Protein AF-A0AAD9IVZ4-F1 (afdb_monomer_lite)

pLDDT: mean 82.65, std 11.67, range [45.31, 98.44]

Radius of gyration: 91.83 Å; chains: 1; bounding box: 157×86×249 Å

InterPro domains:
  IPR002181 Fibrinogen, alpha/beta/gamma chain, C-terminal globular domain [PF00147] (1-120)
  IPR002181 Fibrinogen, alpha/beta/gamma chain, C-terminal globular domain [PS51406] (1-122)
  IPR002181 Fibrinogen, alpha/beta/gamma chain, C-terminal globular domain [SM00186] (1-121)
  IPR014716 Fibrinogen, alpha/beta/gamma chain, C-terminal globular, subdomain 1 [G3DSA:3.90.215.10] (1-123)
  IPR020837 Fibrinogen, conserved site [PS00514] (72-84)
  IPR036056 Fibrinogen-like, C-terminal [SSF56496] (1-123)
  IPR037579 Fibrinogen/angiopoietin-like [PTHR47221] (1-123)

Structure (mmCIF, N/CA/C/O backbone):
data_AF-A0AAD9IVZ4-F1
#
_entry.id   AF-A0AAD9IVZ4-F1
#
loop_
_atom_site.group_PDB
_atom_site.id
_atom_site.type_symbol
_atom_site.label_atom_id
_atom_site.label_alt_id
_atom_site.label_comp_id
_atom_site.label_asym_id
_atom_site.label_entity_id
_atom_site.label_seq_id
_atom_site.pdbx_PDB_ins_code
_atom_site.Cartn_x
_atom_site.Cartn_y
_atom_site.Cartn_z
_atom_site.occupancy
_atom_site.B_iso_or_equiv
_atom_site.auth_seq_id
_atom_site.auth_comp_id
_atom_site.auth_asym_id
_atom_site.auth_atom_id
_atom_site.pdbx_PDB_model_num
ATOM 1 N N . MET A 1 1 ? -17.981 -5.813 48.113 1.00 97.94 1 MET A N 1
ATOM 2 C CA . MET A 1 1 ? -17.822 -4.362 47.894 1.00 97.94 1 MET A CA 1
ATOM 3 C C . MET A 1 1 ? -16.476 -3.943 48.466 1.00 97.94 1 MET A C 1
ATOM 5 O O . MET A 1 1 ? -16.020 -4.591 49.400 1.00 97.94 1 MET A O 1
ATOM 9 N N . GLU A 1 2 ? -15.831 -2.932 47.889 1.00 98.06 2 GLU A N 1
ATOM 10 C CA . GLU A 1 2 ? -14.516 -2.411 48.304 1.00 98.06 2 GLU A CA 1
ATOM 11 C C . GLU A 1 2 ? -14.590 -0.884 48.423 1.00 98.06 2 GLU A C 1
ATOM 13 O O . GLU A 1 2 ? -15.075 -0.224 47.495 1.00 98.06 2 GLU A O 1
ATOM 18 N N . ALA A 1 3 ? -14.116 -0.341 49.543 1.00 97.00 3 ALA A N 1
ATOM 19 C CA . ALA A 1 3 ? -13.972 1.091 49.777 1.00 97.00 3 ALA A CA 1
ATOM 20 C C . ALA A 1 3 ? -12.604 1.599 49.280 1.00 97.00 3 ALA A C 1
ATOM 22 O O . ALA A 1 3 ? -11.723 0.828 48.895 1.00 97.00 3 ALA A O 1
ATOM 23 N N . HIS A 1 4 ? -12.419 2.920 49.229 1.00 95.88 4 HIS A N 1
ATOM 24 C CA . HIS A 1 4 ? -11.188 3.520 48.693 1.00 95.88 4 HIS A CA 1
ATOM 25 C C . HIS A 1 4 ? -9.960 3.359 49.604 1.00 95.88 4 HIS A C 1
ATOM 27 O O . HIS A 1 4 ? -8.837 3.473 49.116 1.00 95.88 4 HIS A O 1
ATOM 33 N N . ASP A 1 5 ? -10.161 3.034 50.880 1.00 95.00 5 ASP A N 1
ATOM 34 C CA . ASP A 1 5 ? -9.114 2.647 51.836 1.00 95.00 5 ASP A CA 1
ATOM 35 C C . ASP A 1 5 ? -8.694 1.166 51.715 1.00 95.00 5 ASP A C 1
ATOM 37 O O . ASP A 1 5 ? -7.744 0.735 52.366 1.00 95.00 5 ASP A O 1
ATOM 41 N N . GLY A 1 6 ? -9.362 0.396 50.847 1.00 95.62 6 GLY A N 1
ATOM 42 C CA . GLY A 1 6 ? -9.097 -1.022 50.611 1.00 95.62 6 GLY A CA 1
ATOM 43 C C . GLY A 1 6 ? -9.882 -1.977 51.512 1.00 95.62 6 GLY A C 1
ATOM 44 O O . GLY A 1 6 ? -9.770 -3.190 51.323 1.00 95.62 6 GLY A O 1
ATOM 45 N N . GLU A 1 7 ? -10.699 -1.482 52.449 1.00 97.88 7 GLU A N 1
ATOM 46 C CA . GLU A 1 7 ? -11.590 -2.340 53.231 1.00 97.88 7 GLU A CA 1
ATOM 47 C C . GLU A 1 7 ? -12.607 -3.017 52.297 1.00 97.88 7 GLU A C 1
ATOM 49 O O . GLU A 1 7 ? -13.155 -2.400 51.376 1.00 97.88 7 GLU A O 1
ATOM 54 N N . THR A 1 8 ? -12.871 -4.307 52.528 1.00 98.12 8 THR A N 1
ATOM 55 C CA . THR A 1 8 ? -13.884 -5.053 51.777 1.00 98.12 8 THR A CA 1
ATOM 56 C C . THR A 1 8 ? -14.972 -5.567 52.699 1.00 98.12 8 THR A C 1
ATOM 58 O O . THR A 1 8 ? -14.702 -6.135 53.754 1.00 98.12 8 THR A O 1
ATOM 61 N N . ARG A 1 9 ? -16.222 -5.391 52.271 1.00 98.25 9 ARG A N 1
ATOM 62 C CA . ARG A 1 9 ? -17.408 -5.885 52.972 1.00 98.25 9 ARG A CA 1
ATOM 63 C C . ARG A 1 9 ? -18.390 -6.517 52.003 1.00 98.25 9 ARG A C 1
ATOM 65 O O . ARG A 1 9 ? -18.352 -6.253 50.795 1.00 98.25 9 ARG A O 1
ATOM 72 N N . PHE A 1 10 ? -19.269 -7.369 52.509 1.00 98.12 10 PHE A N 1
ATOM 73 C CA . PHE A 1 10 ? -20.289 -8.030 51.701 1.00 98.12 10 PHE A CA 1
ATOM 74 C C . PHE A 1 10 ? -21.664 -7.953 52.360 1.00 98.12 10 PHE A C 1
ATOM 76 O O . PHE A 1 10 ? -21.772 -7.816 53.575 1.00 98.12 10 PHE A O 1
ATOM 83 N N . ALA A 1 11 ? -22.690 -8.033 51.519 1.00 98.00 11 ALA A N 1
ATOM 84 C CA . ALA A 1 11 ? -24.081 -8.195 51.897 1.00 98.00 11 ALA A CA 1
ATOM 85 C C . ALA A 1 11 ? -24.618 -9.409 51.140 1.00 98.00 11 ALA A C 1
ATOM 87 O O . ALA A 1 11 ? -24.420 -9.514 49.925 1.00 98.00 11 ALA A O 1
ATOM 88 N N . GLU A 1 12 ? -25.225 -10.337 51.863 1.00 96.75 12 GLU A N 1
ATOM 89 C CA . GLU A 1 12 ? -25.810 -11.559 51.332 1.00 96.75 12 GLU A CA 1
ATOM 90 C C . GLU A 1 12 ? -27.299 -11.602 51.676 1.00 96.75 12 GLU A C 1
ATOM 92 O O . GLU A 1 12 ? -27.717 -11.192 52.759 1.00 96.75 12 GLU A O 1
ATOM 97 N N . TYR A 1 13 ? -28.088 -12.083 50.719 1.00 96.56 13 TYR A N 1
ATOM 98 C CA . TYR A 1 13 ? -29.538 -12.159 50.808 1.00 96.56 13 TYR A CA 1
ATOM 99 C C . TYR A 1 13 ? -30.008 -13.539 50.352 1.00 96.56 13 TYR A C 1
ATOM 101 O O . TYR A 1 13 ? -29.465 -14.103 49.397 1.00 96.56 13 TYR A O 1
ATOM 109 N N . VAL A 1 14 ? -31.033 -14.059 51.017 1.00 94.50 14 VAL A N 1
ATOM 110 C CA . VAL A 1 14 ? -31.726 -15.302 50.649 1.00 94.50 14 VAL A CA 1
ATOM 111 C C . VAL A 1 14 ? -32.975 -14.953 49.844 1.00 94.50 14 VAL A C 1
ATOM 113 O O . VAL A 1 14 ? -33.534 -13.863 49.992 1.00 94.50 14 VAL A O 1
ATOM 116 N N . GLY A 1 15 ? -33.395 -15.867 48.966 1.00 93.81 15 GLY A N 1
ATOM 117 C CA . GLY A 1 15 ? -34.626 -15.709 48.191 1.00 93.81 15 GLY A CA 1
ATOM 118 C C . GLY A 1 15 ? -34.573 -14.561 47.186 1.00 93.81 15 GLY A C 1
ATOM 119 O O . GLY A 1 15 ? -35.576 -13.898 46.952 1.00 93.81 15 GLY A O 1
ATOM 120 N N . PHE A 1 16 ? -33.391 -14.289 46.624 1.00 96.50 16 PHE A N 1
ATOM 121 C CA . PHE A 1 16 ? -33.247 -13.302 45.559 1.00 96.50 16 PHE A CA 1
ATOM 122 C C . PHE A 1 16 ? -33.917 -13.802 44.277 1.00 96.50 16 PHE A C 1
ATOM 124 O O . PHE A 1 16 ? -33.493 -14.811 43.703 1.00 96.50 16 PHE A O 1
ATOM 131 N N . SER A 1 17 ? -34.892 -13.050 43.780 1.00 96.81 17 SER A N 1
ATOM 132 C CA . SER A 1 17 ? -35.386 -13.187 42.413 1.00 96.81 17 SER A CA 1
ATOM 133 C C . SER A 1 17 ? -35.721 -11.826 41.815 1.00 96.81 17 SER A C 1
ATOM 135 O O . SER A 1 17 ? -35.878 -10.829 42.515 1.00 96.81 17 SER A O 1
ATOM 137 N N . ILE A 1 18 ? -35.780 -11.790 40.489 1.00 97.62 18 ILE A N 1
ATOM 138 C CA . ILE A 1 18 ? -36.261 -10.644 39.725 1.00 97.62 18 ILE A CA 1
ATOM 139 C C . ILE A 1 18 ? -37.463 -11.160 38.952 1.00 97.62 18 ILE A C 1
ATOM 141 O O . ILE A 1 18 ? -37.346 -12.173 38.255 1.00 97.62 18 ILE A O 1
ATOM 145 N N . ASP A 1 19 ? -38.595 -10.493 39.112 1.00 97.06 19 ASP A N 1
ATOM 146 C CA . ASP A 1 19 ? -39.804 -10.853 38.384 1.00 97.06 19 ASP A CA 1
ATOM 147 C C . ASP A 1 19 ? -39.683 -10.487 36.892 1.00 97.06 19 ASP A C 1
ATOM 149 O O . ASP A 1 19 ? -38.693 -9.911 36.434 1.00 97.06 19 ASP A O 1
ATOM 153 N N . ASP A 1 20 ? -40.683 -10.856 36.097 1.00 94.62 20 ASP A N 1
ATOM 154 C CA . ASP A 1 20 ? -40.696 -10.536 34.674 1.00 94.62 20 ASP A CA 1
ATOM 155 C C . ASP A 1 20 ? -41.091 -9.072 34.387 1.00 94.62 20 ASP A C 1
ATOM 157 O O . ASP A 1 20 ? -41.403 -8.268 35.273 1.00 94.62 20 ASP A O 1
ATOM 161 N N . GLU A 1 21 ? -41.082 -8.728 33.101 1.00 96.12 21 GLU A N 1
ATOM 162 C CA . GLU A 1 21 ? -41.405 -7.393 32.603 1.00 96.12 21 GLU A CA 1
ATOM 163 C C . GLU A 1 21 ? -42.823 -6.927 32.968 1.00 96.12 21 GLU A C 1
ATOM 165 O O . GLU A 1 21 ? -43.042 -5.728 33.099 1.00 96.12 21 GLU A O 1
ATOM 170 N N . SER A 1 22 ? -43.781 -7.835 33.202 1.00 96.56 22 SER A N 1
ATOM 171 C CA . SER A 1 22 ? -45.163 -7.456 33.549 1.00 96.56 22 SER A CA 1
ATOM 172 C C . SER A 1 22 ? -45.270 -6.765 34.911 1.00 96.56 22 SER A C 1
ATOM 174 O O . SER A 1 22 ? -46.205 -6.006 35.158 1.00 96.56 22 SER A O 1
ATOM 176 N N . THR A 1 23 ? -44.280 -6.996 35.773 1.00 96.38 23 THR A N 1
ATOM 177 C CA . THR A 1 23 ? -44.116 -6.333 37.075 1.00 96.38 23 THR A CA 1
ATOM 178 C C . THR A 1 23 ? -42.965 -5.325 37.068 1.00 96.38 23 THR A C 1
ATOM 180 O O . THR A 1 23 ? -42.509 -4.891 38.125 1.00 96.38 23 THR A O 1
ATOM 183 N N . ASN A 1 24 ? -42.473 -4.962 35.879 1.00 97.44 24 ASN A N 1
ATOM 184 C CA . ASN A 1 24 ? -41.333 -4.073 35.687 1.00 97.44 24 ASN A CA 1
ATOM 185 C C . ASN A 1 24 ? -40.059 -4.566 36.393 1.00 97.44 24 ASN A C 1
ATOM 187 O O . ASN A 1 24 ? -39.322 -3.773 36.982 1.00 97.44 24 ASN A O 1
ATOM 191 N N . TYR A 1 25 ? -39.795 -5.876 36.334 1.00 97.94 25 TYR A N 1
ATOM 192 C CA . TYR A 1 25 ? -38.600 -6.493 36.917 1.00 97.94 25 TYR A CA 1
ATOM 193 C C . TYR A 1 25 ? -38.456 -6.233 38.423 1.00 97.94 25 TYR A C 1
ATOM 195 O O . TYR A 1 25 ? -37.367 -5.903 38.905 1.00 97.94 25 TYR A O 1
ATOM 203 N N . ALA A 1 26 ? -39.561 -6.348 39.164 1.00 97.88 26 ALA A N 1
ATOM 204 C CA . ALA A 1 26 ? -39.578 -6.096 40.598 1.00 97.88 26 ALA A CA 1
ATOM 205 C C . ALA A 1 26 ? -38.559 -6.968 41.350 1.00 97.88 26 ALA A C 1
ATOM 207 O O . ALA A 1 26 ? -38.403 -8.161 41.069 1.00 97.88 26 ALA A O 1
ATOM 208 N N . LEU A 1 27 ? -37.858 -6.365 42.313 1.00 98.12 27 LEU A N 1
ATOM 209 C CA . LEU A 1 27 ? -36.885 -7.066 43.149 1.00 98.12 27 LEU A CA 1
ATOM 210 C C . LEU A 1 27 ? -37.595 -7.874 44.228 1.00 98.12 27 LEU A C 1
ATOM 212 O O . LEU A 1 27 ? -38.292 -7.308 45.064 1.00 98.12 27 LEU A O 1
ATOM 216 N N . ARG A 1 28 ? -37.339 -9.176 44.300 1.00 97.44 28 ARG A N 1
ATOM 217 C CA . ARG A 1 28 ? -37.783 -10.020 45.411 1.00 97.44 28 ARG A CA 1
ATOM 218 C C . ARG A 1 28 ? -36.594 -10.419 46.270 1.00 97.44 28 ARG A C 1
ATOM 220 O O . ARG A 1 28 ? -35.540 -10.805 45.764 1.00 97.44 28 ARG A O 1
ATOM 227 N N . LEU A 1 29 ? -36.783 -10.300 47.579 1.00 96.38 29 LEU A N 1
ATOM 228 C CA . LEU A 1 29 ? -35.826 -10.679 48.615 1.00 96.38 29 LEU A CA 1
ATOM 229 C C . LEU A 1 29 ? -36.590 -11.328 49.769 1.00 96.38 29 LEU A C 1
ATOM 231 O O . LEU A 1 29 ? -37.633 -10.816 50.184 1.00 96.38 29 LEU A O 1
ATOM 235 N N . GLU A 1 30 ? -36.072 -12.414 50.331 1.00 94.69 30 GLU A N 1
ATOM 236 C CA . GLU A 1 30 ? -36.653 -13.013 51.536 1.00 94.69 30 GLU A CA 1
ATOM 237 C C . GLU A 1 30 ? -36.049 -12.398 52.795 1.00 94.69 30 GLU A C 1
ATOM 239 O O . GLU A 1 30 ? -36.769 -11.764 53.566 1.00 94.69 30 GLU A O 1
ATOM 244 N N . ALA A 1 31 ? -34.735 -12.546 52.982 1.00 94.88 31 ALA A N 1
ATOM 245 C CA . ALA A 1 31 ? -34.045 -12.111 54.192 1.00 94.88 31 ALA A CA 1
ATOM 246 C C . ALA A 1 31 ? -32.600 -11.677 53.918 1.00 94.88 31 ALA A C 1
ATOM 248 O O . ALA A 1 31 ? -31.925 -12.234 53.048 1.00 94.88 31 ALA A O 1
ATOM 249 N N . TYR A 1 32 ? -32.123 -10.710 54.701 1.00 96.81 32 TYR A N 1
ATOM 250 C CA . TYR A 1 32 ? -30.704 -10.379 54.827 1.00 96.81 32 TYR A CA 1
ATOM 251 C C . TYR A 1 32 ? -30.008 -11.398 55.740 1.00 96.81 32 TYR A C 1
ATOM 253 O O . TYR A 1 32 ? -30.573 -11.821 56.745 1.00 96.81 32 TYR A O 1
ATOM 261 N N . ILE A 1 33 ? -28.792 -11.808 55.382 1.00 95.12 33 ILE A N 1
ATOM 262 C CA . ILE A 1 33 ? -28.013 -12.795 56.138 1.00 95.12 33 ILE A CA 1
ATOM 263 C C . ILE A 1 33 ? -27.164 -12.117 57.215 1.00 95.12 33 ILE A C 1
ATOM 265 O O . ILE A 1 33 ? -26.322 -11.277 56.896 1.00 95.12 33 ILE A O 1
ATOM 269 N N . ASP A 1 34 ? -27.287 -12.572 58.463 1.00 92.00 34 ASP A N 1
ATOM 270 C CA . ASP A 1 34 ? -26.610 -11.990 59.634 1.00 92.00 34 ASP A CA 1
ATOM 271 C C . ASP A 1 34 ? -25.074 -12.049 59.591 1.00 92.00 34 ASP A C 1
ATOM 273 O O . ASP A 1 34 ? -24.403 -11.235 60.220 1.00 92.00 34 ASP A O 1
ATOM 277 N N . THR A 1 35 ? -24.477 -12.974 58.828 1.00 94.06 35 THR A N 1
ATOM 278 C CA . THR A 1 35 ? -23.010 -13.036 58.662 1.00 94.06 35 THR A CA 1
ATOM 279 C C . THR A 1 35 ? -22.459 -11.954 57.730 1.00 94.06 35 THR A C 1
ATOM 281 O O . THR A 1 35 ? -21.246 -11.848 57.552 1.00 94.06 35 THR A O 1
ATOM 284 N N . SER A 1 36 ? -23.333 -11.173 57.098 1.00 96.31 36 SER A N 1
ATOM 285 C CA . SER A 1 36 ? -22.970 -10.070 56.213 1.00 96.31 36 SER A CA 1
ATOM 286 C C . SER A 1 36 ? -22.345 -8.902 56.976 1.00 96.31 36 SER A C 1
ATOM 288 O O . SER A 1 36 ? -22.796 -8.519 58.052 1.00 96.31 36 SER A O 1
ATOM 290 N N . THR A 1 37 ? -21.331 -8.269 56.389 1.00 97.62 37 THR A N 1
ATOM 291 C CA . THR A 1 37 ? -20.525 -7.236 57.062 1.00 97.62 37 THR A CA 1
ATOM 292 C C . THR A 1 37 ? -20.837 -5.804 56.626 1.00 97.62 37 THR A C 1
ATOM 294 O O . THR A 1 37 ? -20.492 -4.860 57.334 1.00 97.62 37 THR A O 1
ATOM 297 N N . ALA A 1 38 ? -21.489 -5.600 55.478 1.00 97.38 38 ALA A N 1
ATOM 298 C CA . ALA A 1 38 ? -21.739 -4.267 54.916 1.00 97.38 38 ALA A CA 1
ATOM 299 C C . ALA A 1 38 ? -22.980 -3.552 55.493 1.00 97.38 38 ALA A C 1
ATOM 301 O O . ALA A 1 38 ? -23.256 -2.406 55.133 1.00 97.38 38 ALA A O 1
ATOM 302 N N . GLY A 1 39 ? -23.741 -4.219 56.362 1.00 97.56 39 GLY A N 1
ATOM 303 C CA . GLY A 1 39 ? -25.073 -3.773 56.766 1.00 97.56 39 GLY A CA 1
ATOM 304 C C . GLY A 1 39 ? -26.089 -3.886 55.625 1.00 97.56 39 GLY A C 1
ATOM 305 O O . GLY A 1 39 ? -25.728 -4.080 54.460 1.00 97.56 39 GLY A O 1
ATOM 306 N N . ASP A 1 40 ? -27.366 -3.758 55.966 1.00 97.94 40 ASP A N 1
ATOM 307 C CA . ASP A 1 40 ? -28.454 -3.920 55.010 1.00 97.94 40 ASP A CA 1
ATOM 308 C C . ASP A 1 40 ? -28.874 -2.581 54.390 1.00 97.94 40 ASP A C 1
ATOM 310 O O . ASP A 1 40 ? -29.455 -1.724 55.053 1.00 97.94 40 ASP A O 1
ATOM 314 N N . SER A 1 41 ? -28.582 -2.410 53.100 1.00 98.00 41 SER A N 1
ATOM 315 C CA . SER A 1 41 ? -29.034 -1.260 52.305 1.00 98.00 41 SER A CA 1
ATOM 316 C C . SER A 1 41 ? -29.903 -1.661 51.109 1.00 98.00 41 SER A C 1
ATOM 318 O O . SER A 1 41 ? -30.214 -0.810 50.282 1.00 98.00 41 SER A O 1
ATOM 320 N N . LEU A 1 42 ? -30.286 -2.937 50.975 1.00 98.19 42 LEU A N 1
ATOM 321 C CA . LEU A 1 42 ? -31.073 -3.416 49.831 1.00 98.19 42 LEU A CA 1
ATOM 322 C C . LEU A 1 42 ? -32.461 -3.915 50.228 1.00 98.19 42 LEU A C 1
ATOM 324 O O . LEU A 1 42 ? -33.367 -3.805 49.412 1.00 98.19 42 LEU A O 1
ATOM 328 N N . SER A 1 43 ? -32.691 -4.386 51.459 1.00 97.44 43 SER A N 1
ATOM 329 C CA . SER A 1 43 ? -34.034 -4.859 51.841 1.00 97.44 43 SER A CA 1
ATOM 330 C C . SER A 1 43 ? -35.104 -3.773 51.737 1.00 97.44 43 SER A C 1
ATOM 332 O O . SER A 1 43 ? -36.245 -4.080 51.420 1.00 97.44 43 SER A O 1
ATOM 334 N N . GLY A 1 44 ? -34.746 -2.497 51.923 1.00 96.50 44 GLY A N 1
ATOM 335 C CA . GLY A 1 44 ? -35.669 -1.374 51.707 1.00 96.50 44 GLY A CA 1
ATOM 336 C C . GLY A 1 44 ? -36.122 -1.206 50.250 1.00 96.50 44 GLY A C 1
ATOM 337 O O . GLY A 1 44 ? -37.120 -0.548 49.999 1.00 96.50 44 GLY A O 1
ATOM 338 N N . HIS A 1 45 ? -35.414 -1.819 49.301 1.00 98.00 45 HIS A N 1
ATOM 339 C CA . HIS A 1 45 ? -35.740 -1.828 47.876 1.00 98.00 45 HIS A CA 1
ATOM 340 C C . HIS A 1 45 ? -36.593 -3.036 47.467 1.00 98.00 45 HIS A C 1
ATOM 342 O O . HIS A 1 45 ? -36.992 -3.153 46.309 1.00 98.00 45 HIS A O 1
ATOM 348 N N . LYS A 1 46 ? -36.860 -3.955 48.402 1.00 97.69 46 LYS A N 1
ATOM 349 C CA . LYS A 1 46 ? -37.690 -5.137 48.172 1.00 97.69 46 LYS A CA 1
ATOM 350 C C . LYS A 1 46 ? -39.062 -4.732 47.626 1.00 97.69 46 LYS A C 1
ATOM 352 O O . LYS A 1 46 ? -39.626 -3.721 48.029 1.00 97.69 46 LYS A O 1
ATOM 357 N N . ASP A 1 47 ? -39.572 -5.541 46.708 1.00 97.25 47 ASP A N 1
ATOM 358 C CA . ASP A 1 47 ? -40.863 -5.432 46.028 1.00 97.25 47 ASP A CA 1
ATOM 359 C C . ASP A 1 47 ? -41.038 -4.201 45.125 1.00 97.25 47 ASP A C 1
ATOM 361 O O . ASP A 1 47 ? -42.092 -4.048 44.508 1.00 97.25 47 ASP A O 1
ATOM 365 N N . ASN A 1 48 ? -40.006 -3.366 44.979 1.00 97.69 48 ASN A N 1
ATOM 366 C CA . ASN A 1 48 ? -40.046 -2.211 44.090 1.00 97.69 48 ASN A CA 1
ATOM 367 C C . ASN A 1 48 ? -39.665 -2.595 42.664 1.00 97.69 48 ASN A C 1
ATOM 369 O O . ASN A 1 48 ? -38.827 -3.473 42.433 1.00 97.69 48 ASN A O 1
ATOM 373 N N . ALA A 1 49 ? -40.294 -1.912 41.713 1.00 98.00 49 ALA A N 1
ATOM 374 C CA . ALA A 1 49 ? -40.023 -2.034 40.292 1.00 98.00 49 ALA A CA 1
ATOM 375 C C . ALA A 1 49 ? -38.656 -1.439 39.930 1.00 98.00 49 ALA A C 1
ATOM 377 O O . ALA A 1 49 ? -38.107 -0.588 40.630 1.00 98.00 49 ALA A O 1
ATOM 378 N N . PHE A 1 50 ? -38.090 -1.902 38.820 1.00 98.31 50 PHE A N 1
ATOM 379 C CA . PHE A 1 50 ? -36.843 -1.362 38.303 1.00 98.31 50 PHE A CA 1
ATOM 380 C C . PHE A 1 50 ? -37.121 -0.076 37.518 1.00 98.31 50 PHE A C 1
ATOM 382 O O . PHE A 1 50 ? -37.892 -0.090 36.555 1.00 98.31 50 PHE A O 1
ATOM 389 N N . SER A 1 51 ? -36.466 1.023 37.895 1.00 98.06 51 SER A N 1
ATOM 390 C CA . SER A 1 51 ? -36.570 2.305 37.188 1.00 98.06 51 SER A CA 1
ATOM 391 C C . SER A 1 51 ? -35.286 2.597 36.421 1.00 98.06 51 SER A C 1
ATOM 393 O O . SER A 1 51 ? -34.170 2.415 36.918 1.00 98.06 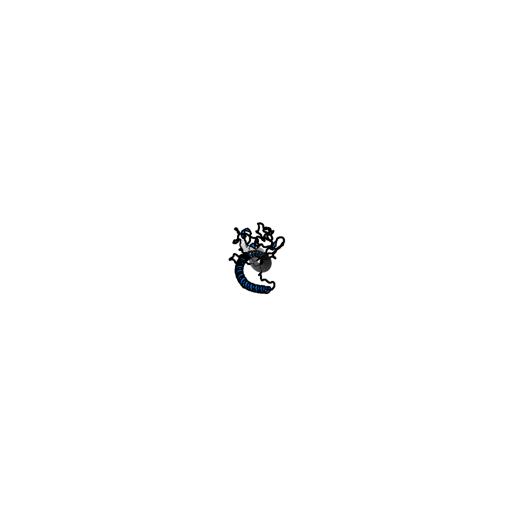51 SER A O 1
ATOM 395 N N . THR A 1 52 ? -35.439 3.092 35.198 1.00 97.50 52 THR A N 1
ATOM 396 C CA . THR A 1 52 ? -34.353 3.514 34.311 1.00 97.50 52 THR A CA 1
ATOM 397 C C . THR A 1 52 ? -34.476 5.006 34.031 1.00 97.50 52 THR A C 1
ATOM 399 O O . THR A 1 52 ? -35.386 5.679 34.505 1.00 97.50 52 THR A O 1
ATOM 402 N N . LYS A 1 53 ? -33.533 5.569 33.271 1.00 95.88 53 LYS A N 1
ATOM 403 C CA . LYS A 1 53 ? -33.543 6.997 32.920 1.00 95.88 53 LYS A CA 1
ATOM 404 C C . LYS A 1 53 ? -34.802 7.416 32.141 1.00 95.88 53 LYS A C 1
ATOM 406 O O . LYS A 1 53 ? -35.227 8.566 32.216 1.00 95.88 53 LYS A O 1
ATOM 411 N N . ASP A 1 54 ? -35.314 6.499 31.333 1.00 96.56 54 ASP A N 1
ATOM 412 C CA . ASP A 1 54 ? -36.386 6.680 30.359 1.00 96.56 54 ASP A CA 1
ATOM 413 C C . ASP A 1 54 ? -37.744 6.152 30.830 1.00 96.56 54 ASP A C 1
ATOM 415 O O . ASP A 1 54 ? -38.761 6.550 30.265 1.00 96.56 54 ASP A O 1
ATOM 419 N N . VAL A 1 55 ? -37.774 5.308 31.864 1.00 96.19 55 VAL A N 1
ATOM 420 C CA . VAL A 1 55 ? -39.009 4.763 32.430 1.00 96.19 55 VAL A CA 1
ATOM 421 C C . VAL A 1 55 ? -38.956 4.847 33.952 1.00 96.19 55 VAL A C 1
ATOM 423 O O . VAL A 1 55 ? -38.062 4.285 34.589 1.00 96.19 55 VAL A O 1
ATOM 426 N N . ASP A 1 56 ? -39.913 5.580 34.515 1.00 97.00 56 ASP A N 1
ATOM 427 C CA . ASP A 1 56 ? -40.008 5.868 35.942 1.00 97.00 56 ASP A CA 1
ATOM 428 C C . ASP A 1 56 ? -41.056 4.970 36.612 1.00 97.00 56 ASP A C 1
ATOM 430 O O . ASP A 1 56 ? -42.244 5.044 36.294 1.00 97.00 56 ASP A O 1
ATOM 434 N N . HIS A 1 57 ? -40.597 4.106 37.515 1.00 96.94 57 HIS A N 1
ATOM 435 C CA . HIS A 1 57 ? -41.425 3.218 38.329 1.00 96.94 57 HIS A CA 1
ATOM 436 C C . HIS A 1 57 ? -41.161 3.389 39.831 1.00 96.94 57 HIS A C 1
ATOM 438 O O . HIS A 1 57 ? -41.529 2.514 40.617 1.00 96.94 57 HIS A O 1
ATOM 444 N N . ASP A 1 58 ? -40.470 4.463 40.223 1.00 96.19 58 ASP A N 1
ATOM 445 C CA . ASP A 1 58 ? -40.164 4.722 41.625 1.00 96.19 58 ASP A CA 1
ATOM 446 C C . ASP A 1 58 ? -41.331 5.422 42.339 1.00 96.19 58 ASP A C 1
ATOM 448 O O . ASP A 1 58 ? -42.365 5.725 41.739 1.00 96.19 58 ASP A O 1
ATOM 452 N N . THR A 1 59 ? -41.224 5.593 43.659 1.00 94.50 59 THR A N 1
ATOM 453 C CA . THR A 1 59 ? -42.302 6.184 44.469 1.00 94.50 59 THR A CA 1
ATOM 454 C C . THR A 1 59 ? -42.101 7.678 44.725 1.00 94.50 59 THR A C 1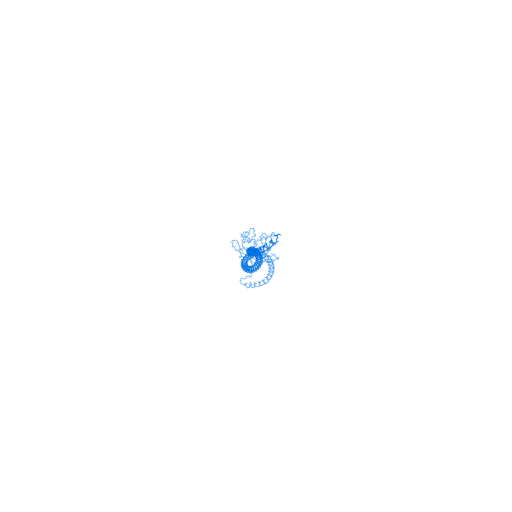
ATOM 456 O O . THR A 1 59 ? -42.914 8.289 45.423 1.00 94.50 59 THR A O 1
ATOM 459 N N . TYR A 1 60 ? -41.030 8.281 44.200 1.00 96.19 60 TYR A N 1
ATOM 460 C CA . TYR A 1 60 ? -40.718 9.690 44.412 1.00 96.19 60 TYR A CA 1
ATOM 461 C C . TYR A 1 60 ? -41.411 10.568 43.351 1.00 96.19 60 TYR A C 1
ATOM 463 O O . TYR A 1 60 ? -41.537 10.173 42.196 1.00 96.19 60 TYR A O 1
ATOM 471 N N . PRO A 1 61 ? -41.841 11.811 43.660 1.00 94.25 61 PRO A N 1
ATOM 472 C CA . PRO A 1 61 ? -42.488 12.677 42.665 1.00 94.25 61 PRO A CA 1
ATOM 473 C C . PRO A 1 61 ? -41.603 13.094 41.478 1.00 94.25 61 PRO A C 1
ATOM 475 O O . PRO A 1 61 ? -42.083 13.737 40.543 1.00 94.25 61 PRO A O 1
ATOM 478 N N . ARG A 1 62 ? -40.297 12.823 41.537 1.00 94.31 62 ARG A N 1
ATOM 479 C CA . ARG A 1 62 ? -39.339 13.062 40.457 1.00 94.31 62 ARG A CA 1
ATOM 480 C C . ARG A 1 62 ? -38.587 11.766 40.202 1.00 94.31 62 ARG A C 1
ATOM 482 O O . ARG A 1 62 ? -38.239 11.081 41.144 1.00 94.31 62 ARG A O 1
ATOM 489 N N . SER A 1 63 ? -38.178 11.549 38.964 1.00 96.19 63 SER A N 1
ATOM 490 C CA . SER A 1 63 ? -37.414 10.359 38.601 1.00 96.19 63 SER A CA 1
ATOM 491 C C . SER A 1 63 ? -36.082 10.237 39.364 1.00 96.19 63 SER A C 1
ATOM 493 O O . SER A 1 63 ? -35.126 10.992 39.120 1.00 96.19 63 SER A O 1
ATOM 495 N N . CYS A 1 64 ? -35.996 9.252 40.262 1.00 97.69 64 CYS A N 1
ATOM 496 C CA . CYS A 1 64 ? -34.817 8.959 41.076 1.00 97.69 64 CYS A CA 1
ATOM 497 C C . CYS A 1 64 ? -33.626 8.532 40.217 1.00 97.69 64 CYS A C 1
ATOM 499 O O . CYS A 1 64 ? -32.494 8.944 40.479 1.00 97.69 64 CYS A O 1
ATOM 501 N N . SER A 1 65 ? -33.871 7.769 39.151 1.00 96.69 65 SER A N 1
ATOM 502 C CA . SER A 1 65 ? -32.838 7.358 38.191 1.00 96.69 65 SER A CA 1
ATOM 503 C C . SER A 1 65 ? -32.185 8.553 37.485 1.00 96.69 65 SER A C 1
ATOM 505 O O . SER A 1 65 ? -30.989 8.536 37.176 1.00 96.69 65 SER A O 1
ATOM 507 N N . ASN A 1 66 ? -32.941 9.633 37.259 1.00 96.12 66 ASN A N 1
ATOM 508 C CA . ASN A 1 66 ? -32.418 10.875 36.702 1.00 96.12 66 ASN A CA 1
ATOM 509 C C . ASN A 1 66 ? -31.637 11.684 37.747 1.00 96.12 66 ASN A C 1
ATOM 511 O O . ASN A 1 66 ? -30.572 12.213 37.417 1.00 96.12 66 ASN A O 1
ATOM 515 N N . LEU A 1 67 ? -32.130 11.753 38.990 1.00 96.25 67 LEU A N 1
ATOM 516 C CA . LEU A 1 67 ? -31.501 12.505 40.082 1.00 96.25 67 LEU A CA 1
ATOM 517 C C . LEU A 1 67 ? -30.198 11.866 40.579 1.00 96.25 67 LEU A C 1
ATOM 519 O O . LEU A 1 67 ? -29.197 12.561 40.739 1.00 96.25 67 LEU A O 1
ATOM 523 N N . PHE A 1 68 ? -30.208 10.554 40.812 1.00 96.62 68 PHE A N 1
ATOM 524 C CA . PHE A 1 68 ? -29.109 9.826 41.449 1.00 96.62 68 PHE A CA 1
ATOM 525 C C . PHE A 1 68 ? -28.264 9.001 40.484 1.00 96.62 68 PHE A C 1
ATOM 527 O O . PHE A 1 68 ? -27.220 8.497 40.888 1.00 96.62 68 PHE A O 1
ATOM 534 N N . HIS A 1 69 ? -28.662 8.953 39.210 1.00 94.38 69 HIS A N 1
ATOM 535 C CA . HIS A 1 69 ? -27.984 8.255 38.122 1.00 94.38 69 HIS A CA 1
ATOM 536 C C . HIS A 1 69 ? -27.904 6.736 38.308 1.00 94.38 69 HIS A C 1
ATOM 538 O O . HIS A 1 69 ? -27.675 6.217 39.393 1.00 94.38 69 HIS A O 1
ATOM 544 N N . GLY A 1 70 ? -28.017 6.014 37.198 1.00 95.50 70 GLY A N 1
ATOM 545 C CA . GLY A 1 70 ? -28.087 4.558 37.226 1.00 95.50 70 GLY A CA 1
ATOM 546 C C . GLY A 1 70 ? -29.527 4.070 37.216 1.00 95.50 70 GLY A C 1
ATOM 547 O O . GLY A 1 70 ? -30.457 4.796 37.549 1.00 95.50 70 GLY A O 1
ATOM 548 N N . ALA A 1 71 ? -29.706 2.844 36.744 1.00 97.38 71 ALA A N 1
ATOM 549 C CA . ALA A 1 71 ? -30.978 2.156 36.850 1.00 97.38 71 ALA A CA 1
ATOM 550 C C . ALA A 1 71 ? -30.949 1.285 38.103 1.00 97.38 71 ALA A C 1
ATOM 552 O O . ALA A 1 71 ? -29.957 0.583 38.333 1.00 97.38 71 ALA A O 1
ATOM 553 N N . TRP A 1 72 ? -31.998 1.351 38.910 1.00 98.38 72 TRP A N 1
ATOM 554 C CA . TRP A 1 72 ? -32.067 0.658 40.189 1.00 98.38 72 TRP A CA 1
ATOM 555 C C . TRP A 1 72 ? -33.520 0.419 40.593 1.00 98.38 72 TRP A C 1
ATOM 557 O O . TRP A 1 72 ? -34.439 1.008 40.023 1.00 98.38 72 TRP A O 1
ATOM 567 N N . TRP A 1 73 ? -33.725 -0.429 41.597 1.00 98.44 73 TRP A N 1
ATOM 568 C CA . TRP A 1 73 ? -35.026 -0.628 42.236 1.00 98.44 73 TRP A CA 1
ATOM 569 C C . TRP A 1 73 ? -35.320 0.526 43.194 1.00 98.44 73 TRP A C 1
ATOM 571 O O . TRP A 1 73 ? -35.248 0.361 44.406 1.00 98.44 73 TRP A O 1
ATOM 581 N N . TYR A 1 74 ? -35.501 1.734 42.669 1.00 98.12 74 TYR A N 1
ATOM 582 C CA . TYR A 1 74 ? -35.662 2.936 43.486 1.00 98.12 74 TYR A CA 1
ATOM 583 C C . TYR A 1 74 ? -36.973 2.920 44.293 1.00 98.12 74 TYR A C 1
ATOM 585 O O . TYR A 1 74 ? -37.966 2.319 43.897 1.00 98.12 74 TYR A O 1
ATOM 593 N N . THR A 1 75 ? -36.938 3.597 45.439 1.00 95.88 75 THR A N 1
ATOM 594 C CA . THR A 1 75 ? -38.066 3.890 46.333 1.00 95.88 75 THR A CA 1
ATOM 595 C C . THR A 1 75 ? -38.254 5.410 46.405 1.00 95.88 75 THR A C 1
ATOM 597 O O . THR A 1 75 ? -38.618 6.021 45.406 1.00 95.88 75 THR A O 1
ATOM 600 N N . ASP A 1 76 ? -37.930 6.042 47.535 1.00 94.81 76 ASP A N 1
ATOM 601 C CA . ASP A 1 76 ? -37.850 7.495 47.717 1.00 94.81 76 ASP A CA 1
ATOM 602 C C . ASP A 1 76 ? -36.523 7.885 48.410 1.00 94.81 76 ASP A C 1
ATOM 604 O O . ASP A 1 76 ? -36.435 8.043 49.624 1.00 94.81 76 ASP A O 1
ATOM 608 N N . CYS A 1 77 ? -35.398 7.982 47.703 1.00 95.75 77 CYS A N 1
ATOM 609 C CA . CYS A 1 77 ? -35.128 7.352 46.411 1.00 95.75 77 CYS A CA 1
ATOM 610 C C . CYS A 1 77 ? -34.347 6.047 46.587 1.00 95.75 77 CYS A C 1
ATOM 612 O O . CYS A 1 77 ? -34.634 5.054 45.927 1.00 95.75 77 CYS A O 1
ATOM 614 N N . HIS A 1 78 ? -33.321 6.017 47.438 1.00 97.88 78 HIS A N 1
ATOM 615 C CA . HIS A 1 78 ? -32.535 4.806 47.651 1.00 97.88 78 HIS A CA 1
ATOM 616 C C . HIS A 1 78 ? -31.747 4.830 48.954 1.00 97.88 78 HIS A C 1
ATOM 618 O O . HIS A 1 78 ? -31.309 5.888 49.393 1.00 97.88 78 HIS A O 1
ATOM 624 N N . SER A 1 79 ? -31.515 3.646 49.521 1.00 97.75 79 SER A N 1
ATOM 625 C CA . SER A 1 79 ? -30.470 3.402 50.522 1.00 97.75 79 SER A CA 1
ATOM 626 C C . SER A 1 79 ? -29.255 2.673 49.933 1.00 97.75 79 SER A C 1
ATOM 628 O O . SER A 1 79 ? -28.162 2.716 50.505 1.00 97.75 79 SER A O 1
ATOM 630 N N . SER A 1 80 ? -29.397 2.075 48.749 1.00 98.06 80 SER A N 1
ATOM 631 C CA . SER A 1 80 ? -28.301 1.576 47.921 1.00 98.06 80 SER A CA 1
ATOM 632 C C . SER A 1 80 ? -28.474 1.977 46.461 1.00 98.06 80 SER A C 1
ATOM 634 O O . SER A 1 80 ? -29.581 2.017 45.938 1.00 98.06 80 SER A O 1
ATOM 636 N N . ASN A 1 81 ? -27.361 2.211 45.774 1.00 97.94 81 ASN A N 1
ATOM 637 C CA . ASN A 1 81 ? -27.336 2.344 44.323 1.00 97.94 81 ASN A CA 1
ATOM 638 C C . ASN A 1 81 ? -25.970 1.888 43.808 1.00 97.94 81 ASN A C 1
ATOM 640 O O . ASN A 1 81 ? -25.030 2.675 43.693 1.00 97.94 81 ASN A O 1
ATOM 644 N N . LEU A 1 82 ? -25.846 0.594 43.503 1.00 98.06 82 LEU A N 1
ATOM 645 C CA . LEU A 1 82 ? -24.597 0.027 42.978 1.00 98.06 82 LEU A CA 1
ATOM 646 C C . LEU A 1 82 ? -24.425 0.266 41.467 1.00 98.06 82 LEU A C 1
ATOM 648 O O . LEU A 1 82 ? -23.405 -0.131 40.907 1.00 98.06 82 LEU A O 1
ATOM 652 N N . ASN A 1 83 ? -25.395 0.927 40.826 1.00 98.12 83 ASN A N 1
ATOM 653 C CA . ASN A 1 83 ? -25.363 1.333 39.419 1.00 98.12 83 ASN A CA 1
ATOM 654 C C . ASN A 1 83 ? -25.175 2.849 39.243 1.00 98.12 83 ASN A C 1
ATOM 656 O O . ASN A 1 83 ? -25.288 3.357 38.124 1.00 98.12 83 ASN A O 1
ATOM 660 N N . GLY A 1 84 ? -24.889 3.567 40.332 1.00 95.69 84 GLY A N 1
ATOM 661 C CA . GLY A 1 84 ? -24.623 4.997 40.310 1.00 95.69 84 GLY A CA 1
ATOM 662 C C . GLY A 1 84 ? -23.317 5.364 39.611 1.00 95.69 84 GLY A C 1
ATOM 663 O O . GLY A 1 84 ? -22.574 4.531 39.080 1.00 95.69 84 GLY A O 1
ATOM 664 N N . ARG A 1 85 ? -23.021 6.662 39.587 1.00 96.25 85 ARG A N 1
ATOM 665 C CA . ARG A 1 85 ? -21.824 7.191 38.936 1.00 96.25 85 ARG A CA 1
ATOM 666 C C . ARG A 1 85 ? -20.562 6.697 39.646 1.00 96.25 85 ARG A C 1
ATOM 668 O O . ARG A 1 85 ? -20.444 6.731 40.864 1.00 96.25 85 ARG A O 1
ATOM 675 N N . TYR A 1 86 ? -19.565 6.295 38.870 1.00 96.62 86 TYR A N 1
ATOM 676 C CA . TYR A 1 86 ? -18.265 5.945 39.427 1.00 96.62 86 TYR A CA 1
ATOM 677 C C . TYR A 1 86 ? -17.440 7.198 39.754 1.00 96.62 86 TYR A C 1
ATOM 679 O O . TYR A 1 86 ? -17.194 8.020 38.867 1.00 96.62 86 TYR A O 1
ATOM 687 N N . TYR A 1 87 ? -16.956 7.310 40.993 1.00 95.56 87 TYR A N 1
ATOM 688 C CA . TYR A 1 87 ? -16.087 8.400 41.443 1.00 95.56 87 TYR A CA 1
ATOM 689 C C . TYR A 1 87 ? -14.685 7.886 41.775 1.00 95.56 87 TYR A C 1
ATOM 691 O O . TYR A 1 87 ? -14.495 7.126 42.718 1.00 95.56 87 TYR A O 1
ATOM 699 N N . GLN A 1 88 ? -13.675 8.331 41.022 1.00 94.00 88 GLN A N 1
ATOM 700 C CA . GLN A 1 88 ? -12.294 7.850 41.177 1.00 94.00 88 GLN A CA 1
ATOM 701 C C . GLN A 1 88 ? -11.684 8.173 42.547 1.00 94.00 88 GLN A C 1
ATOM 703 O O . GLN A 1 88 ? -10.889 7.389 43.060 1.00 94.00 88 GLN A O 1
ATOM 708 N N . GLN A 1 89 ? -12.047 9.314 43.133 1.00 92.06 89 GLN A N 1
ATOM 709 C CA . GLN A 1 89 ? -11.557 9.766 44.437 1.00 92.06 89 GLN A CA 1
ATOM 710 C C . GLN A 1 89 ? -12.416 9.259 45.608 1.00 92.06 89 GLN A C 1
ATOM 712 O O . GLN A 1 89 ? -12.087 9.534 46.755 1.00 92.06 89 GLN A O 1
ATOM 717 N N . GLY A 1 90 ? -13.515 8.546 45.338 1.00 91.88 90 GLY A N 1
ATOM 718 C CA . GLY A 1 90 ? -14.408 8.014 46.368 1.00 91.88 90 GLY A CA 1
ATOM 719 C C . GLY A 1 90 ? -15.359 9.027 47.001 1.00 91.88 90 GLY A C 1
ATOM 720 O O . GLY A 1 90 ? -16.212 8.628 47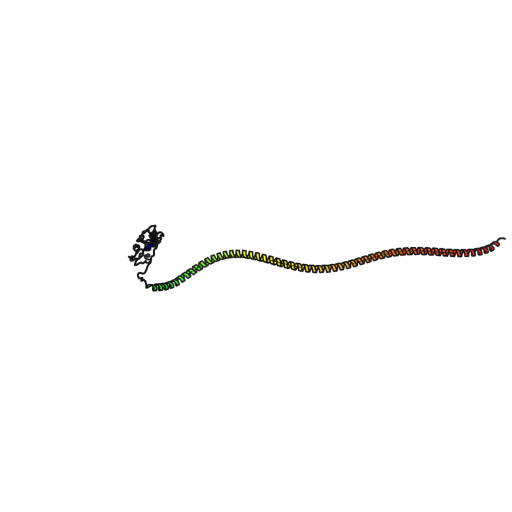.782 1.00 91.88 90 GLY A O 1
ATOM 721 N N . GLU A 1 91 ? -15.285 10.314 46.660 1.00 95.56 91 GLU A N 1
ATOM 722 C CA . GLU A 1 91 ? -16.276 11.308 47.093 1.00 95.56 91 GLU A CA 1
ATOM 723 C C . GLU A 1 91 ? -17.511 11.260 46.185 1.00 95.56 91 GLU A C 1
ATOM 725 O O . GLU A 1 91 ? -17.409 11.478 44.978 1.00 95.56 91 GLU A O 1
ATOM 730 N N . SER A 1 92 ? -18.689 11.015 46.758 1.00 92.25 92 SER A N 1
ATOM 731 C CA . SER A 1 92 ? -19.973 11.075 46.052 1.00 92.25 92 SER A CA 1
ATOM 732 C C . SER A 1 92 ? -20.537 12.495 46.123 1.00 92.25 92 SER A C 1
ATOM 734 O O . SER A 1 92 ? -21.479 12.772 46.869 1.00 92.25 92 SER A O 1
ATOM 736 N N . VAL A 1 93 ? 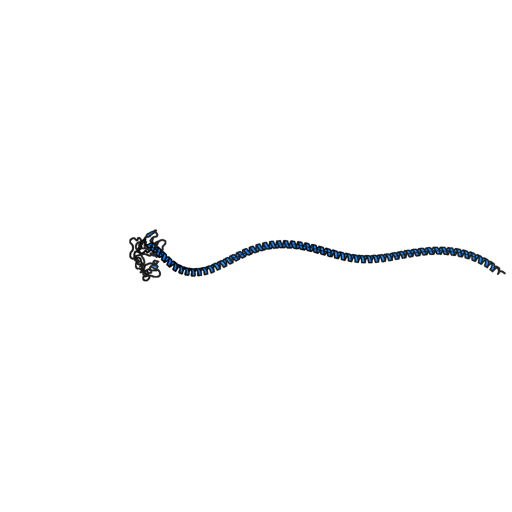-19.929 13.401 45.353 1.00 90.12 93 VAL A N 1
ATOM 737 C CA . VAL A 1 93 ? -20.390 14.786 45.186 1.00 90.12 93 VAL A CA 1
ATOM 738 C C . VAL A 1 93 ? -20.790 14.991 43.719 1.00 90.12 93 VAL A C 1
ATOM 740 O O . VAL A 1 93 ? -19.934 14.855 42.836 1.00 90.12 93 VAL A O 1
ATOM 743 N N . PRO A 1 94 ? -22.063 15.314 43.410 1.00 90.38 94 PRO A N 1
ATOM 744 C CA . PRO A 1 94 ? -23.189 15.620 44.315 1.00 90.38 94 PRO A CA 1
ATOM 745 C C . PRO A 1 94 ? -23.714 14.437 45.161 1.00 90.38 94 PRO A C 1
ATOM 747 O O . PRO A 1 94 ? -23.493 13.277 44.813 1.00 90.38 94 PRO A O 1
ATOM 750 N N . TYR A 1 95 ? -24.419 14.753 46.259 1.00 96.00 95 TYR A N 1
ATOM 751 C CA . TYR A 1 95 ? -24.941 13.809 47.268 1.00 96.00 95 TYR A CA 1
ATOM 752 C C . TYR A 1 95 ? -25.601 12.560 46.662 1.00 96.00 95 TYR A C 1
ATOM 754 O O . TYR A 1 95 ? -26.471 12.678 45.802 1.00 96.00 95 TYR A O 1
ATOM 762 N N . ALA A 1 96 ? -25.205 11.375 47.144 1.00 96.25 96 ALA A N 1
ATOM 763 C CA . ALA A 1 96 ? -25.808 10.074 46.834 1.00 96.25 96 ALA A CA 1
ATOM 764 C C . ALA A 1 96 ? -25.873 9.674 45.343 1.00 96.25 96 ALA A C 1
ATOM 766 O O . ALA A 1 96 ? -26.635 8.779 44.980 1.00 96.25 96 ALA A O 1
ATOM 767 N N . THR A 1 97 ? -25.086 10.310 44.471 1.00 97.19 97 THR A N 1
ATOM 768 C CA . THR A 1 97 ? -25.036 9.978 43.033 1.00 97.19 97 THR A CA 1
ATOM 769 C C . THR A 1 97 ? -24.020 8.884 42.688 1.00 97.19 97 THR A C 1
ATOM 771 O O . THR A 1 97 ? -23.958 8.438 41.542 1.00 97.19 97 THR A O 1
ATOM 774 N N . GLY A 1 98 ? -23.179 8.492 43.650 1.00 96.94 98 GLY A N 1
ATOM 775 C CA . GLY A 1 98 ? -22.106 7.520 43.475 1.00 96.94 98 GLY A CA 1
ATOM 776 C C . GLY A 1 98 ? -22.544 6.053 43.537 1.00 96.94 98 GLY A C 1
ATOM 777 O O . GLY A 1 98 ? -23.730 5.735 43.527 1.00 96.94 98 GLY A O 1
ATOM 778 N N . LEU A 1 99 ? -21.571 5.149 43.676 1.00 98.00 99 LEU A N 1
ATOM 779 C CA . LEU A 1 99 ? -21.815 3.754 44.054 1.00 98.00 99 LEU A CA 1
ATOM 780 C C . LEU A 1 99 ? -22.122 3.681 45.556 1.00 98.00 99 LEU A C 1
ATOM 782 O O . LEU A 1 99 ? -21.199 3.603 46.369 1.00 98.00 99 LEU A O 1
ATOM 786 N N . VAL A 1 100 ? -23.400 3.748 45.923 1.00 98.12 100 VAL A N 1
ATOM 787 C CA . VAL A 1 100 ? -23.844 3.945 47.312 1.00 98.12 100 VAL A CA 1
ATOM 788 C C . VAL A 1 100 ? -24.227 2.629 47.986 1.00 98.12 100 VAL A C 1
ATOM 790 O O . VAL A 1 100 ? -24.990 1.831 47.438 1.00 98.12 100 VAL A O 1
ATOM 793 N N . TRP A 1 101 ? -23.753 2.457 49.222 1.00 98.38 101 TRP A N 1
ATOM 794 C CA . TRP A 1 101 ? -24.252 1.480 50.191 1.00 98.38 101 TRP A CA 1
ATOM 795 C C . TRP A 1 101 ? -24.331 2.145 51.572 1.00 98.38 101 TRP A C 1
ATOM 797 O O . TRP A 1 101 ? -23.339 2.204 52.308 1.00 98.38 101 TRP A O 1
ATOM 807 N N . ASN A 1 102 ? -25.492 2.723 51.892 1.00 97.88 102 ASN A N 1
ATOM 808 C CA . ASN A 1 102 ? -25.640 3.683 52.988 1.00 97.88 102 ASN A CA 1
ATOM 809 C C . ASN A 1 102 ? -25.225 3.123 54.358 1.00 97.88 102 ASN A C 1
ATOM 811 O O . ASN A 1 102 ? -24.522 3.792 55.108 1.00 97.88 102 ASN A O 1
ATOM 815 N N . SER A 1 103 ? -25.592 1.879 54.662 1.00 97.88 103 SER A N 1
ATOM 816 C CA . SER A 1 103 ? -25.296 1.230 55.947 1.00 97.88 103 SER A CA 1
ATOM 817 C C . SER A 1 103 ? -23.803 1.044 56.239 1.00 97.88 103 SER A C 1
ATOM 819 O O . SER A 1 103 ? -23.450 0.748 57.378 1.00 97.88 103 SER A O 1
ATOM 821 N N . TRP A 1 104 ? -22.925 1.199 55.239 1.00 97.81 104 TRP A N 1
ATOM 822 C CA . TRP A 1 104 ? -21.474 1.112 55.420 1.00 97.81 104 TRP A CA 1
ATOM 823 C C . TRP A 1 104 ? -20.769 2.446 55.191 1.00 97.81 104 TRP A C 1
ATOM 825 O O . TRP A 1 104 ? -20.132 2.958 56.108 1.00 97.81 104 TRP A O 1
ATOM 835 N N . THR A 1 105 ? -20.848 3.005 53.982 1.00 96.12 105 THR A N 1
ATOM 836 C CA . THR A 1 105 ? -20.058 4.191 53.604 1.00 96.12 105 THR A CA 1
ATOM 837 C C . THR A 1 105 ? -20.869 5.487 53.637 1.00 96.12 105 THR A C 1
ATOM 839 O O . THR A 1 105 ? -20.317 6.570 53.433 1.00 96.12 105 THR A O 1
ATOM 842 N N . GLY A 1 106 ? -22.176 5.402 53.892 1.00 97.06 106 GLY A N 1
ATOM 843 C CA . GLY A 1 106 ? -23.096 6.530 53.787 1.00 97.06 106 GLY A CA 1
ATOM 844 C C . GLY A 1 106 ? -23.274 7.024 52.347 1.00 97.06 106 GLY A C 1
ATOM 845 O O . GLY A 1 106 ? -22.892 6.369 51.377 1.00 97.06 106 GLY A O 1
ATOM 846 N N . TYR A 1 107 ? -23.852 8.217 52.209 1.00 97.75 107 TYR A N 1
ATOM 847 C CA . TYR A 1 107 ? -24.227 8.809 50.916 1.00 97.75 107 TYR A CA 1
ATOM 848 C C . TYR A 1 107 ? -23.182 9.744 50.291 1.00 97.75 107 TYR A C 1
ATOM 850 O O . TYR A 1 107 ? -23.296 10.108 49.121 1.00 97.75 107 TYR A O 1
ATOM 858 N N . TYR A 1 108 ? -22.179 10.169 51.063 1.00 96.62 108 TYR A N 1
ATOM 859 C CA . TYR A 1 108 ? -21.124 11.081 50.598 1.00 96.62 108 TYR A CA 1
ATOM 860 C C . TYR A 1 108 ? -19.865 10.350 50.131 1.00 96.62 108 TYR A C 1
ATOM 862 O O . TYR A 1 108 ? -18.967 10.977 49.574 1.00 96.62 108 TYR A O 1
ATOM 870 N N . LYS A 1 109 ? -19.803 9.027 50.307 1.00 96.44 109 LYS A N 1
ATOM 871 C CA . LYS A 1 109 ? -18.702 8.191 49.835 1.00 96.44 109 LYS A CA 1
ATOM 872 C C . LYS A 1 109 ? -19.209 7.179 48.817 1.00 96.44 109 LYS A C 1
ATOM 874 O O . LYS A 1 109 ? -20.163 6.452 49.074 1.00 96.44 109 LYS A O 1
ATOM 879 N N . SER A 1 110 ? -18.552 7.145 47.666 1.00 97.69 110 SER A N 1
ATOM 880 C CA . SER A 1 110 ? -18.744 6.140 46.629 1.00 97.69 110 SER A CA 1
ATOM 881 C C . SER A 1 110 ? -17.807 4.965 46.877 1.00 97.69 110 SER A C 1
ATOM 883 O O . SER A 1 110 ? -16.636 5.146 47.206 1.00 97.69 110 SER A O 1
ATOM 885 N N . LEU A 1 111 ? -18.304 3.754 46.652 1.00 98.12 111 LEU A N 1
ATOM 886 C CA . LEU A 1 111 ? -17.482 2.551 46.634 1.00 98.12 111 LEU A CA 1
ATOM 887 C C . LEU A 1 111 ? -16.495 2.573 45.457 1.00 98.12 111 LEU A C 1
ATOM 889 O O . LEU A 1 111 ? -16.790 3.115 44.391 1.00 98.12 111 LEU A O 1
ATOM 893 N N . LYS A 1 112 ? -15.349 1.913 45.643 1.00 97.88 112 LYS A N 1
ATOM 894 C CA . LYS A 1 112 ? -14.309 1.721 44.621 1.00 97.88 112 LYS A CA 1
ATOM 895 C C . LYS A 1 112 ? -14.592 0.511 43.738 1.00 97.88 112 LYS A C 1
ATOM 897 O O . LYS A 1 112 ? -14.239 0.486 42.562 1.00 97.88 112 LYS A O 1
ATOM 902 N N . LYS A 1 113 ? -15.197 -0.538 44.300 1.00 97.69 113 LYS A N 1
ATOM 903 C CA . LYS A 1 113 ? -15.528 -1.757 43.555 1.00 97.69 113 LYS A CA 1
ATOM 904 C C . LYS A 1 113 ? -16.796 -2.406 44.082 1.00 97.69 113 LYS A C 1
ATOM 906 O O . LYS A 1 113 ? -16.963 -2.618 45.284 1.00 97.69 113 LYS A O 1
ATOM 911 N N . VAL A 1 114 ? -17.654 -2.813 43.155 1.00 97.56 114 VAL A N 1
ATOM 912 C CA . VAL A 1 114 ? -18.894 -3.543 43.428 1.00 97.56 114 VAL A CA 1
ATOM 913 C C . VAL A 1 114 ? -18.927 -4.820 42.597 1.00 97.56 114 VAL A C 1
ATOM 915 O O . VAL A 1 114 ? -18.359 -4.901 41.509 1.00 97.56 114 VAL A O 1
ATOM 918 N N . THR A 1 115 ? -19.524 -5.874 43.139 1.00 97.88 115 THR A N 1
ATOM 919 C CA . THR A 1 115 ? -19.718 -7.140 42.427 1.00 97.88 115 THR A CA 1
ATOM 920 C C . THR A 1 115 ? -20.976 -7.786 42.977 1.00 97.88 115 THR A C 1
ATOM 922 O O . THR A 1 115 ? -21.019 -8.115 44.161 1.00 97.88 115 THR A O 1
ATOM 925 N N . MET A 1 116 ? -21.981 -7.955 42.121 1.00 96.88 116 MET A N 1
ATOM 926 C CA . MET A 1 116 ? -23.219 -8.669 42.428 1.00 96.88 116 MET A CA 1
ATOM 927 C C . MET A 1 116 ? -23.133 -10.061 41.805 1.00 96.88 116 MET A C 1
ATOM 929 O O . MET A 1 116 ? -22.724 -10.207 40.653 1.00 96.88 116 MET A O 1
ATOM 933 N N . LYS A 1 117 ? -23.463 -11.093 42.579 1.00 95.44 117 LYS A N 1
ATOM 934 C CA . LYS A 1 117 ? -23.401 -12.493 42.153 1.00 95.44 117 LYS A CA 1
ATOM 935 C C . LYS A 1 117 ? -24.591 -13.242 42.733 1.00 95.44 117 LYS A C 1
ATOM 937 O O . LYS A 1 117 ? -24.986 -12.971 43.861 1.00 95.44 117 LYS A O 1
ATOM 942 N N . VAL A 1 118 ? -25.117 -14.190 41.970 1.00 93.81 118 VAL A N 1
ATOM 943 C CA . VAL A 1 118 ? -26.216 -15.067 42.387 1.00 93.81 118 VAL A CA 1
ATOM 944 C C . VAL A 1 118 ? -25.753 -16.515 42.345 1.00 93.81 118 VAL A C 1
ATOM 946 O O . VAL A 1 118 ? -24.893 -16.881 41.540 1.00 93.81 118 VAL A O 1
ATOM 949 N N . ARG A 1 119 ? -26.309 -17.337 43.230 1.00 89.69 119 ARG A N 1
ATOM 950 C CA . ARG A 1 119 ? -26.043 -18.774 43.303 1.00 89.69 119 ARG A CA 1
ATOM 951 C C . ARG A 1 119 ? -27.345 -19.494 43.661 1.00 89.69 119 ARG A C 1
ATOM 953 O O . ARG A 1 119 ? -28.048 -18.991 44.534 1.00 89.69 119 ARG A O 1
ATOM 960 N N . PRO A 1 120 ? -27.666 -20.646 43.038 1.00 88.88 120 PRO A N 1
ATOM 961 C CA . PRO A 1 120 ? -28.815 -21.447 43.450 1.00 88.88 120 PRO A CA 1
ATOM 962 C C . PRO A 1 120 ? -28.735 -21.806 44.936 1.00 88.88 120 PRO A C 1
ATOM 964 O O . PRO A 1 120 ? -27.666 -22.187 45.416 1.00 88.88 120 PRO A O 1
ATOM 967 N N . ALA A 1 121 ? -29.859 -21.730 45.650 1.00 82.19 121 ALA A N 1
ATOM 968 C CA . ALA A 1 121 ? -29.914 -22.066 47.076 1.00 82.19 121 ALA A CA 1
ATOM 969 C C . ALA A 1 121 ? -29.492 -23.522 47.354 1.00 82.19 121 ALA A C 1
ATOM 971 O O . ALA A 1 121 ? -28.847 -23.799 48.358 1.00 82.19 121 ALA A O 1
ATOM 972 N N . ALA A 1 122 ? -29.786 -24.438 46.425 1.00 81.75 122 ALA A N 1
ATOM 973 C CA . ALA A 1 122 ? -29.444 -25.857 46.523 1.00 81.75 122 ALA A CA 1
ATOM 974 C C . ALA A 1 122 ? -27.995 -26.195 46.115 1.00 81.75 122 ALA A C 1
ATOM 976 O O . ALA A 1 122 ? -27.660 -27.367 45.983 1.00 81.75 122 ALA A O 1
ATOM 977 N N . PHE A 1 123 ? -27.135 -25.201 45.861 1.00 79.19 123 PHE A N 1
ATOM 978 C CA . PHE A 1 123 ? -25.768 -25.468 45.417 1.00 79.19 123 PHE A CA 1
ATOM 979 C C . PHE A 1 123 ? -24.940 -26.160 46.510 1.00 79.19 123 PHE A C 1
ATOM 981 O O . PHE A 1 123 ? -24.591 -25.546 47.522 1.00 79.19 123 PHE A O 1
ATOM 988 N N . THR A 1 124 ? -24.549 -27.408 46.252 1.00 69.00 124 THR A N 1
ATOM 989 C CA . THR A 1 124 ? -23.595 -28.178 47.053 1.00 69.00 124 THR A CA 1
ATOM 990 C C . THR A 1 124 ? -22.221 -28.175 46.363 1.00 69.00 124 THR A C 1
ATOM 992 O O . THR A 1 124 ? -22.086 -28.580 45.204 1.00 69.00 124 THR A O 1
ATOM 995 N N . PRO A 1 125 ? -21.144 -27.713 47.025 1.00 61.59 125 PRO A N 1
ATOM 996 C CA . PRO A 1 125 ? -19.809 -27.779 46.439 1.00 61.59 125 PRO A CA 1
ATOM 997 C C . PRO A 1 125 ? -19.355 -29.244 46.273 1.00 61.59 125 PRO A C 1
ATOM 999 O O . PRO A 1 125 ? -19.014 -29.897 47.254 1.00 61.59 125 PRO A O 1
ATOM 1002 N N . GLY A 1 126 ? -19.325 -29.757 45.037 1.00 61.16 126 GLY A N 1
ATOM 1003 C CA . GLY A 1 126 ? -18.723 -31.062 44.706 1.00 61.16 126 GLY A CA 1
ATOM 1004 C C . GLY A 1 126 ? -19.472 -31.904 43.666 1.00 61.16 126 GLY A C 1
ATOM 1005 O O . GLY A 1 126 ? -18.829 -32.587 42.872 1.00 61.16 126 GLY A O 1
ATOM 1006 N N . GLU A 1 127 ? -20.801 -31.815 43.595 1.00 59.84 127 GLU A N 1
ATOM 1007 C CA . GLU A 1 127 ? -21.623 -32.674 42.717 1.00 59.84 127 GLU A CA 1
ATOM 1008 C C . GLU A 1 127 ? -21.772 -32.122 41.278 1.00 59.84 127 GLU A C 1
ATOM 1010 O O . GLU A 1 127 ? -22.027 -32.867 40.330 1.00 59.84 127 GLU A O 1
ATOM 1015 N N . ASP A 1 128 ? -21.488 -30.833 41.062 1.00 58.19 128 ASP A N 1
ATOM 1016 C CA . ASP A 1 128 ? -21.824 -30.113 39.821 1.00 58.19 128 ASP A CA 1
ATOM 1017 C C . ASP A 1 128 ? -20.751 -30.093 38.716 1.00 58.19 128 ASP A C 1
ATOM 1019 O O . ASP A 1 128 ? -20.984 -29.567 37.623 1.00 58.19 128 ASP A O 1
ATOM 1023 N N . ILE A 1 129 ? -19.574 -30.698 38.916 1.00 66.31 129 ILE A N 1
ATOM 1024 C CA . ILE A 1 129 ? -18.526 -30.729 37.870 1.00 66.31 129 ILE A CA 1
ATOM 1025 C C . ILE A 1 129 ? -19.019 -31.469 36.614 1.00 66.31 129 ILE A C 1
ATOM 1027 O O . ILE A 1 129 ? -18.704 -31.078 35.485 1.00 66.31 129 ILE A O 1
ATOM 1031 N N . LEU A 1 130 ? -19.819 -32.524 36.786 1.00 68.19 130 LEU A N 1
ATOM 1032 C CA . LEU A 1 130 ? -20.370 -33.307 35.678 1.00 68.19 130 LEU A CA 1
ATOM 1033 C C . LEU A 1 130 ? -21.500 -32.567 34.950 1.00 68.19 130 LEU A C 1
ATOM 1035 O O . LEU A 1 130 ? -21.541 -32.602 33.715 1.00 68.19 130 LEU A O 1
ATOM 1039 N N . PHE A 1 131 ? -22.353 -31.843 35.683 1.00 70.06 131 PHE A N 1
ATOM 1040 C CA . PHE A 1 131 ? -23.390 -30.992 35.099 1.00 70.06 131 PHE A CA 1
ATOM 1041 C C . PHE A 1 131 ? -22.773 -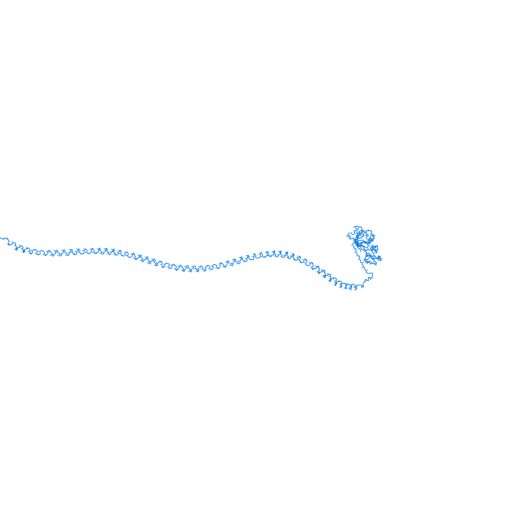29.880 34.251 1.00 70.06 131 PHE A C 1
ATOM 1043 O O . PHE A 1 131 ? -23.101 -29.757 33.071 1.00 70.06 131 PHE A O 1
ATOM 1050 N N . VAL A 1 132 ? -21.801 -29.141 34.795 1.00 71.19 132 VAL A N 1
ATOM 1051 C CA . VAL A 1 132 ? -21.115 -28.063 34.068 1.00 71.19 132 VAL A CA 1
ATOM 1052 C C . VAL A 1 132 ? -20.471 -28.601 32.790 1.00 71.19 132 VAL A C 1
ATOM 1054 O O . VAL A 1 132 ? -20.630 -28.024 31.716 1.00 71.19 132 VAL A O 1
ATOM 1057 N N . ARG A 1 133 ? -19.794 -29.751 32.855 1.00 76.00 133 ARG A N 1
ATOM 1058 C CA . ARG A 1 133 ? -19.123 -30.347 31.690 1.00 76.00 133 ARG A CA 1
ATOM 1059 C C . ARG A 1 133 ? -20.112 -30.799 30.606 1.00 76.00 133 ARG A C 1
ATOM 1061 O O . ARG A 1 133 ? -19.847 -30.614 29.416 1.00 76.00 133 ARG A O 1
ATOM 1068 N N . SER A 1 134 ? -21.242 -31.374 31.014 1.00 80.56 134 SER A N 1
ATOM 1069 C CA . SER A 1 134 ? -22.348 -31.795 30.145 1.00 80.56 134 SER A CA 1
ATOM 1070 C C . SER A 1 134 ? -23.033 -30.600 29.475 1.00 80.56 134 SER A C 1
ATOM 1072 O O . SER A 1 134 ? -23.105 -30.522 28.242 1.00 80.56 134 SER A O 1
ATOM 1074 N N . PHE A 1 135 ? -23.461 -29.633 30.286 1.00 78.44 135 PHE A N 1
ATOM 1075 C CA . PHE A 1 135 ? -24.148 -28.426 29.853 1.00 78.44 135 PHE A CA 1
ATOM 1076 C C . PHE A 1 135 ? -23.277 -27.608 28.904 1.00 78.44 135 PHE A C 1
ATOM 1078 O O . PHE A 1 135 ? -23.710 -27.302 27.797 1.00 78.44 135 PHE A O 1
ATOM 1085 N N . VAL A 1 136 ? -22.015 -27.346 29.265 1.00 80.38 136 VAL A N 1
ATOM 1086 C CA . VAL A 1 136 ? -21.077 -26.608 28.409 1.00 80.38 136 VAL A CA 1
ATOM 1087 C C . VAL A 1 136 ? -20.887 -27.328 27.077 1.00 80.38 136 VAL A C 1
ATOM 1089 O O . VAL A 1 136 ? -20.974 -26.697 26.030 1.00 80.38 136 VAL A O 1
ATOM 1092 N N . ARG A 1 137 ? -20.695 -28.653 27.062 1.00 81.12 137 ARG A N 1
ATOM 1093 C CA . ARG A 1 137 ? -20.530 -29.398 25.803 1.00 81.12 137 ARG A CA 1
ATOM 1094 C C . ARG A 1 137 ? -21.779 -29.317 24.917 1.00 81.12 137 ARG A C 1
ATOM 1096 O O . ARG A 1 137 ? -21.646 -29.124 23.709 1.00 81.12 137 ARG A O 1
ATOM 1103 N N . SER A 1 138 ? -22.967 -29.478 25.493 1.00 81.25 138 SER A N 1
ATOM 1104 C CA . SER A 1 138 ? -24.250 -29.409 24.782 1.00 81.25 138 SER A CA 1
ATOM 1105 C C . SER A 1 138 ? -24.524 -28.004 24.241 1.00 81.25 138 SER A C 1
ATOM 1107 O O . SER A 1 138 ? -24.700 -27.815 23.032 1.00 81.25 138 SER A O 1
ATOM 1109 N N . PHE A 1 139 ? -24.469 -27.010 25.127 1.00 80.19 139 PHE A N 1
ATOM 1110 C CA . PHE A 1 139 ? -24.724 -25.612 24.824 1.00 80.19 139 PHE A CA 1
ATOM 1111 C C . PHE A 1 139 ? -23.733 -25.085 23.792 1.00 80.19 139 PHE A C 1
ATOM 1113 O O . PHE A 1 139 ? -24.153 -24.576 22.757 1.00 80.19 139 PHE A O 1
ATOM 1120 N N . VAL A 1 140 ? -22.427 -25.293 23.993 1.00 81.19 140 VAL A N 1
ATOM 1121 C CA . VAL A 1 140 ? -21.401 -24.865 23.033 1.00 81.19 140 VAL A CA 1
ATOM 1122 C C . VAL A 1 140 ? -21.632 -25.536 21.683 1.00 81.19 140 VAL A C 1
ATOM 1124 O O . VAL A 1 140 ? -21.589 -24.861 20.663 1.00 81.19 140 VAL A O 1
ATOM 1127 N N . ARG A 1 141 ? -21.947 -26.835 21.626 1.00 80.56 141 ARG A N 1
ATOM 1128 C CA . ARG A 1 141 ? -22.183 -27.514 20.342 1.00 80.56 141 ARG A CA 1
ATOM 1129 C C . ARG A 1 141 ? -23.410 -26.972 19.610 1.00 80.56 141 ARG A C 1
ATOM 1131 O O . ARG A 1 141 ? -23.347 -26.792 18.397 1.00 80.56 141 ARG A O 1
ATOM 1138 N N . SER A 1 142 ? -24.505 -26.731 20.323 1.00 81.19 142 SER A N 1
ATOM 1139 C CA . SER A 1 142 ? -25.751 -26.183 19.778 1.00 81.19 142 SER A CA 1
ATOM 1140 C C . SER A 1 142 ? -25.569 -24.733 19.322 1.00 81.19 142 SER A C 1
ATOM 1142 O O . SER A 1 142 ? -25.731 -24.417 18.139 1.00 81.19 142 SER A O 1
ATOM 1144 N N . PHE A 1 143 ? -25.135 -23.880 20.247 1.00 78.44 143 PHE A N 1
ATOM 1145 C CA . PHE A 1 143 ? -24.953 -22.453 20.046 1.00 78.44 143 PHE A CA 1
ATOM 1146 C C . PHE A 1 143 ? -23.903 -22.177 18.976 1.00 78.44 143 PHE A C 1
ATOM 1148 O O . PHE A 1 143 ? -24.186 -21.473 18.014 1.00 78.44 143 PHE A O 1
ATOM 1155 N N . VAL A 1 144 ? -22.720 -22.799 19.047 1.00 79.50 144 VAL A N 1
ATOM 1156 C CA . VAL A 1 144 ? -21.692 -22.610 18.013 1.00 79.50 144 VAL A CA 1
ATOM 1157 C C . VAL A 1 144 ? -22.223 -23.061 16.656 1.00 79.50 144 VAL A C 1
ATOM 1159 O O . VAL A 1 144 ? -22.071 -22.358 15.663 1.00 79.50 144 VAL A O 1
ATOM 1162 N N . ARG A 1 145 ? -22.910 -24.203 16.573 1.00 79.25 145 ARG A N 1
ATOM 1163 C CA . ARG A 1 145 ? -23.378 -24.711 15.280 1.00 79.25 145 ARG A CA 1
ATOM 1164 C C . ARG A 1 145 ? -24.487 -23.865 14.661 1.00 79.25 145 ARG A C 1
ATOM 1166 O O . ARG A 1 145 ? -24.524 -23.804 13.434 1.00 79.25 145 ARG A O 1
ATOM 1173 N N . SER A 1 146 ? -25.368 -23.243 15.444 1.00 79.12 146 SER A N 1
ATOM 1174 C CA . SER A 1 146 ? -26.444 -22.403 14.902 1.00 79.12 146 SER A CA 1
ATOM 1175 C C . SER A 1 146 ? -26.004 -20.945 14.754 1.00 79.12 146 SER A C 1
ATOM 1177 O O . SER A 1 146 ? -26.065 -20.404 13.649 1.00 79.12 146 SER A O 1
ATOM 1179 N N . PHE A 1 147 ? -25.466 -20.346 15.818 1.00 78.69 147 PHE A N 1
ATOM 1180 C CA . PHE A 1 147 ? -25.077 -18.944 15.868 1.00 78.69 147 PHE A CA 1
ATOM 1181 C C . PHE A 1 147 ? -23.856 -18.685 15.001 1.00 78.69 147 PHE A C 1
ATOM 1183 O O . PHE A 1 147 ? -23.930 -17.858 14.102 1.00 78.69 147 PHE A O 1
ATOM 1190 N N . VAL A 1 148 ? -22.753 -19.426 15.167 1.00 78.12 148 VAL A N 1
ATOM 1191 C CA . VAL A 1 148 ? -21.564 -19.195 14.324 1.00 78.12 148 VAL A CA 1
ATOM 1192 C C . VAL A 1 148 ? -21.915 -19.478 12.868 1.00 78.12 148 VAL A C 1
ATOM 1194 O O . VAL A 1 148 ? -21.549 -18.705 11.993 1.00 78.12 148 VAL A O 1
ATOM 1197 N N . ARG A 1 149 ? -22.714 -20.507 12.567 1.00 79.12 149 ARG A N 1
ATOM 1198 C CA . ARG A 1 149 ? -23.109 -20.781 11.178 1.00 79.12 149 ARG A CA 1
ATOM 1199 C C . ARG A 1 149 ? -24.008 -19.699 10.583 1.00 79.12 149 ARG A C 1
ATOM 1201 O O . ARG A 1 149 ? -23.840 -19.417 9.401 1.00 79.12 149 ARG A O 1
ATOM 1208 N N . SER A 1 150 ? -24.950 -19.119 11.324 1.00 79.19 150 SER A N 1
ATOM 1209 C CA . SER A 1 150 ? -25.837 -18.076 10.787 1.00 79.19 150 SER A CA 1
ATOM 1210 C C . SER A 1 150 ? -25.150 -16.710 10.784 1.00 79.19 150 SER A C 1
ATOM 1212 O O . SER A 1 150 ? -25.091 -16.059 9.740 1.00 79.19 150 SER A O 1
ATOM 1214 N N . PHE A 1 151 ? -24.543 -16.327 11.906 1.00 79.25 151 PHE A N 1
ATOM 1215 C CA . PHE A 1 151 ? -23.872 -15.054 12.104 1.00 79.25 151 PHE A CA 1
ATOM 1216 C C . PHE A 1 151 ? -22.637 -14.949 11.225 1.00 79.25 151 PHE A C 1
ATOM 1218 O O . PHE A 1 151 ? -22.566 -14.029 10.423 1.00 79.25 151 PHE A O 1
ATOM 1225 N N . VAL A 1 152 ? -21.704 -15.909 11.265 1.00 78.50 152 VAL A N 1
ATOM 1226 C CA . VAL A 1 152 ? -20.509 -15.850 10.403 1.00 78.50 152 VAL A CA 1
ATOM 1227 C C . VAL A 1 152 ? -20.929 -15.891 8.943 1.00 78.50 152 VAL A C 1
ATOM 1229 O O . VAL A 1 152 ? -20.425 -15.110 8.149 1.00 78.50 152 VAL A O 1
ATOM 1232 N N . ARG A 1 153 ? -21.904 -16.717 8.550 1.00 79.12 153 ARG A N 1
ATOM 1233 C CA . ARG A 1 153 ? -22.336 -16.755 7.146 1.00 79.12 153 ARG A CA 1
ATOM 1234 C C . ARG A 1 153 ? -23.019 -15.469 6.696 1.00 79.12 153 ARG A C 1
ATOM 1236 O O . ARG A 1 153 ? -22.845 -15.107 5.540 1.00 79.12 153 ARG A O 1
ATOM 1243 N N . SER A 1 154 ? -23.781 -14.802 7.554 1.00 79.69 154 SER A N 1
ATOM 1244 C CA . SER A 1 154 ? -24.427 -13.520 7.254 1.00 79.69 154 SER A CA 1
ATOM 1245 C C . SER A 1 154 ? -23.410 -12.381 7.272 1.00 79.69 154 SER A C 1
ATOM 1247 O O . SER A 1 154 ? -23.185 -11.727 6.254 1.00 79.69 154 SER A O 1
ATOM 1249 N N . PHE A 1 155 ? -22.724 -12.218 8.400 1.00 78.75 155 PHE A N 1
ATOM 1250 C CA . PHE A 1 155 ? -21.754 -11.170 8.658 1.00 78.75 155 PHE A CA 1
ATOM 1251 C C . PHE A 1 155 ? -20.561 -11.269 7.717 1.00 78.75 155 PHE A C 1
ATOM 1253 O O . PHE A 1 155 ? -20.284 -10.314 7.012 1.00 78.75 155 PHE A O 1
ATOM 1260 N N . VAL A 1 156 ? -19.890 -12.419 7.596 1.00 79.75 156 VAL A N 1
ATOM 1261 C CA . VAL A 1 156 ? -18.761 -12.555 6.658 1.00 79.75 156 VAL A CA 1
ATOM 1262 C C . VAL A 1 156 ? -19.245 -12.331 5.232 1.00 79.75 156 VAL A C 1
ATOM 1264 O O . VAL A 1 156 ? -18.598 -11.619 4.474 1.00 79.75 156 VAL A O 1
ATOM 1267 N N . ARG A 1 157 ? -20.410 -12.855 4.837 1.00 78.62 157 ARG A N 1
ATOM 1268 C CA . ARG A 1 157 ? -20.905 -12.648 3.469 1.00 78.62 157 ARG A CA 1
ATOM 1269 C C . ARG A 1 157 ? -21.294 -11.202 3.191 1.00 78.62 157 ARG A C 1
ATOM 1271 O O . ARG A 1 157 ? -21.122 -10.797 2.048 1.00 78.62 157 ARG A O 1
ATOM 1278 N N . SER A 1 158 ? -21.809 -10.440 4.152 1.00 77.62 158 SER A N 1
ATOM 1279 C CA . SER A 1 158 ? -22.162 -9.032 3.939 1.00 77.62 158 SER A CA 1
ATOM 1280 C C . SER A 1 158 ? -20.942 -8.132 4.124 1.00 77.62 158 SER A C 1
ATOM 1282 O O . SER A 1 158 ? -20.597 -7.385 3.213 1.00 77.62 158 SER A O 1
ATOM 1284 N N . PHE A 1 159 ? -20.226 -8.280 5.236 1.00 77.62 159 PHE A N 1
ATOM 1285 C CA . PHE A 1 159 ? -19.060 -7.496 5.606 1.00 77.62 159 PHE A CA 1
ATOM 1286 C C . PHE A 1 159 ? -17.903 -7.750 4.653 1.00 77.62 159 PHE A C 1
ATOM 1288 O O . PHE A 1 159 ? -17.445 -6.807 4.030 1.00 77.62 159 PHE A O 1
ATOM 1295 N N . VAL A 1 160 ? -17.467 -8.995 4.431 1.00 78.81 160 VAL A N 1
ATOM 1296 C CA . VAL A 1 160 ? -16.357 -9.259 3.496 1.00 78.81 160 VAL A CA 1
ATOM 1297 C C . VAL A 1 160 ? -16.757 -8.849 2.085 1.00 78.81 160 VAL A C 1
ATOM 1299 O O . VAL A 1 160 ? -15.986 -8.189 1.403 1.00 78.81 160 VAL A O 1
ATOM 1302 N N . ARG A 1 161 ? -17.980 -9.143 1.630 1.00 77.88 161 ARG A N 1
ATOM 1303 C CA . ARG A 1 161 ? -18.404 -8.747 0.276 1.00 77.88 161 ARG A CA 1
ATOM 1304 C C . ARG A 1 161 ? -18.540 -7.235 0.119 1.00 77.88 161 ARG A C 1
ATOM 1306 O O . ARG A 1 161 ? -18.310 -6.759 -0.983 1.00 77.88 161 ARG A O 1
ATOM 1313 N N . SER A 1 162 ? -18.908 -6.498 1.163 1.00 76.62 162 SER A N 1
ATOM 1314 C CA . SER A 1 162 ? -19.002 -5.034 1.156 1.00 76.62 162 SER A CA 1
ATOM 1315 C C . SER A 1 162 ? -17.622 -4.402 1.308 1.00 76.62 162 SER A C 1
ATOM 1317 O O . SER A 1 162 ? -17.156 -3.717 0.403 1.00 76.62 162 SER A O 1
ATOM 1319 N N . PHE A 1 163 ? -16.939 -4.713 2.406 1.00 77.38 163 PHE A N 1
ATOM 1320 C CA . PHE A 1 163 ? -15.637 -4.187 2.780 1.00 77.38 163 PHE A CA 1
ATOM 1321 C C . PHE A 1 163 ? -14.566 -4.570 1.769 1.00 77.38 163 PHE A C 1
ATOM 1323 O O . PHE A 1 163 ? -13.926 -3.688 1.222 1.00 77.38 163 PHE A O 1
ATOM 1330 N N . VAL A 1 164 ? -14.396 -5.849 1.417 1.00 77.88 164 VAL A N 1
ATOM 1331 C CA . VAL A 1 164 ? -13.392 -6.234 0.408 1.00 77.88 164 VAL A CA 1
ATOM 1332 C C . VAL A 1 164 ? -13.744 -5.607 -0.936 1.00 77.88 164 VAL A C 1
ATOM 1334 O O . VAL A 1 164 ? -12.868 -5.076 -1.606 1.00 77.88 164 VAL A O 1
ATOM 1337 N N . ARG A 1 165 ? -15.019 -5.574 -1.340 1.00 77.69 165 ARG A N 1
ATOM 1338 C CA . ARG A 1 165 ? -15.391 -4.953 -2.621 1.00 77.69 165 ARG A CA 1
ATOM 1339 C C . ARG A 1 165 ? -15.202 -3.443 -2.622 1.00 77.69 165 ARG A C 1
ATOM 1341 O O . ARG A 1 165 ? -14.889 -2.928 -3.686 1.00 77.69 165 ARG A O 1
ATOM 1348 N N . SER A 1 166 ? -15.401 -2.732 -1.517 1.00 76.62 166 SER A N 1
ATOM 1349 C CA . SER A 1 166 ? -15.224 -1.279 -1.462 1.00 76.62 166 SER A CA 1
ATOM 1350 C C . SER A 1 166 ? -13.759 -0.922 -1.235 1.00 76.62 166 SER A C 1
ATOM 1352 O O . SER A 1 166 ? -13.186 -0.192 -2.038 1.00 76.62 166 SER A O 1
ATOM 1354 N N . PHE A 1 167 ? -13.130 -1.520 -0.225 1.00 77.25 167 PHE A N 1
ATOM 1355 C CA . PHE A 1 167 ? -11.748 -1.299 0.163 1.00 77.25 167 PHE A CA 1
ATOM 1356 C C . PHE A 1 167 ? -10.787 -1.785 -0.912 1.00 77.25 167 PHE A C 1
ATOM 1358 O O . PHE A 1 167 ? -10.012 -0.987 -1.412 1.00 77.25 167 PHE A O 1
ATOM 1365 N N . VAL A 1 168 ? -10.855 -3.041 -1.370 1.00 77.06 168 VAL A N 1
ATOM 1366 C CA . VAL A 1 168 ? -9.936 -3.512 -2.424 1.00 77.06 168 VAL A CA 1
ATOM 1367 C C . VAL A 1 168 ? -10.167 -2.721 -3.707 1.00 77.06 168 VAL A C 1
ATOM 1369 O O . VAL A 1 168 ? -9.215 -2.282 -4.341 1.00 77.06 168 VAL A O 1
ATOM 1372 N N . ARG A 1 169 ? -11.419 -2.449 -4.091 1.00 77.56 169 ARG A N 1
ATOM 1373 C CA . ARG A 1 169 ? -11.696 -1.694 -5.323 1.00 77.56 169 ARG A CA 1
ATOM 1374 C C . ARG A 1 169 ? -11.299 -0.224 -5.226 1.00 77.56 169 ARG A C 1
ATOM 1376 O O . ARG A 1 169 ? -11.007 0.339 -6.275 1.00 77.56 169 ARG A O 1
ATOM 1383 N N . SER A 1 170 ? -11.301 0.404 -4.050 1.00 75.44 170 SER A N 1
ATOM 1384 C CA . SER A 1 170 ? -10.865 1.796 -3.887 1.00 75.44 170 SER A CA 1
ATOM 1385 C C . SER A 1 170 ? -9.362 1.872 -3.640 1.00 75.44 170 SER A C 1
ATOM 1387 O O . SER A 1 170 ? -8.671 2.548 -4.394 1.00 75.44 170 SER A O 1
ATOM 1389 N N . PHE A 1 171 ? -8.849 1.113 -2.673 1.00 78.19 171 PHE A N 1
ATOM 1390 C CA . PHE A 1 171 ? -7.455 1.080 -2.259 1.00 78.19 171 PHE A CA 1
ATOM 1391 C C . PHE A 1 171 ? -6.567 0.476 -3.334 1.00 78.19 171 PHE A C 1
ATOM 1393 O O . PHE A 1 171 ? -5.646 1.142 -3.778 1.00 78.19 171 PHE A O 1
ATOM 1400 N N . VAL A 1 172 ? -6.842 -0.732 -3.841 1.00 78.44 172 VAL A N 1
ATOM 1401 C CA . VAL A 1 172 ? -5.996 -1.310 -4.903 1.00 78.44 172 VAL A CA 1
ATOM 1402 C C . VAL A 1 172 ? -6.082 -0.447 -6.151 1.00 78.44 172 VAL A C 1
ATOM 1404 O O . VAL A 1 172 ? -5.065 -0.171 -6.772 1.00 78.44 172 VAL A O 1
ATOM 1407 N N . ARG A 1 173 ? -7.261 0.074 -6.506 1.00 79.50 173 ARG A N 1
ATOM 1408 C CA . ARG A 1 173 ? -7.373 0.945 -7.682 1.00 79.50 173 ARG A CA 1
ATOM 1409 C C . ARG A 1 173 ? -6.657 2.278 -7.494 1.00 79.50 173 ARG A C 1
ATOM 1411 O O . ARG A 1 173 ? -6.085 2.746 -8.468 1.00 79.50 173 ARG A O 1
ATOM 1418 N N . SER A 1 174 ? -6.680 2.896 -6.315 1.00 77.06 174 SER A N 1
ATOM 1419 C CA . SER A 1 174 ? -5.992 4.168 -6.065 1.00 77.06 174 SER A CA 1
ATOM 1420 C C . SER A 1 174 ? -4.494 3.953 -5.881 1.00 77.06 174 SER A C 1
ATOM 1422 O O . SER A 1 174 ? -3.707 4.613 -6.551 1.00 77.06 174 SER A O 1
ATOM 1424 N N . PHE A 1 175 ? -4.102 2.976 -5.067 1.00 78.94 175 PHE A N 1
ATOM 1425 C CA . PHE A 1 175 ? -2.723 2.627 -4.769 1.00 78.94 175 PHE A CA 1
ATOM 1426 C C . PHE A 1 175 ? -2.015 2.095 -6.006 1.00 78.94 175 PHE A C 1
ATOM 1428 O O . PHE A 1 175 ? -1.025 2.682 -6.409 1.00 78.94 175 PHE A O 1
ATOM 1435 N N . VAL A 1 176 ? -2.536 1.071 -6.691 1.00 78.81 176 VAL A N 1
ATOM 1436 C CA . VAL A 1 176 ? -1.908 0.552 -7.920 1.00 78.81 176 VAL A CA 1
ATOM 1437 C C . VAL A 1 176 ? -1.877 1.640 -8.985 1.00 78.81 176 VAL A C 1
ATOM 1439 O O . VAL A 1 176 ? -0.845 1.849 -9.610 1.00 78.81 176 VAL A O 1
ATOM 1442 N N . ARG A 1 177 ? -2.955 2.412 -9.176 1.00 79.12 177 ARG A N 1
ATOM 1443 C CA . ARG A 1 177 ? -2.943 3.491 -10.175 1.00 79.12 177 ARG A CA 1
ATOM 1444 C C . ARG A 1 177 ? -2.003 4.632 -9.808 1.00 79.12 177 ARG A C 1
ATOM 1446 O O . ARG A 1 177 ? -1.484 5.248 -10.724 1.00 79.12 177 ARG A O 1
ATOM 1453 N N . SER A 1 178 ? -1.802 4.938 -8.533 1.00 78.31 178 SER A N 1
ATOM 1454 C CA . SER A 1 178 ? -0.870 5.969 -8.069 1.00 78.31 178 SER A CA 1
ATOM 1455 C C . SER A 1 178 ? 0.563 5.456 -8.137 1.00 78.31 178 SER A C 1
ATOM 1457 O O . SER A 1 178 ? 1.379 6.001 -8.873 1.00 78.31 178 SER A O 1
ATOM 1459 N N . PHE A 1 179 ? 0.833 4.351 -7.450 1.00 79.81 179 PHE A N 1
ATOM 1460 C CA . PHE A 1 179 ? 2.137 3.730 -7.305 1.00 79.81 179 PHE A CA 1
ATOM 1461 C C . PHE A 1 179 ? 2.671 3.207 -8.632 1.00 79.81 179 PHE A C 1
ATOM 1463 O O . PHE A 1 179 ? 3.751 3.607 -9.035 1.00 79.81 179 PHE A O 1
ATOM 1470 N N . VAL A 1 180 ? 1.925 2.389 -9.383 1.00 78.44 180 VAL A N 1
ATOM 1471 C CA . VAL A 1 180 ? 2.404 1.899 -10.690 1.00 78.44 180 VAL A CA 1
ATOM 1472 C C . VAL A 1 180 ? 2.587 3.073 -11.640 1.00 78.44 180 VAL A C 1
ATOM 1474 O O . VAL A 1 180 ? 3.594 3.154 -12.332 1.00 78.44 180 VAL A O 1
ATOM 1477 N N . ARG A 1 181 ? 1.672 4.047 -11.656 1.00 78.69 181 ARG A N 1
ATOM 1478 C CA . ARG A 1 181 ? 1.817 5.201 -12.551 1.00 78.69 181 ARG A CA 1
ATOM 1479 C C . ARG A 1 181 ? 2.940 6.140 -12.136 1.00 78.69 181 ARG A C 1
ATOM 1481 O O . ARG A 1 181 ? 3.474 6.783 -13.028 1.00 78.69 181 ARG A O 1
ATOM 1488 N N . SER A 1 182 ? 3.290 6.265 -10.860 1.00 78.75 182 SER A N 1
ATOM 1489 C CA . SER A 1 182 ? 4.404 7.109 -10.417 1.00 78.75 182 SER A CA 1
ATOM 1490 C C . SER A 1 182 ? 5.725 6.359 -10.538 1.00 78.75 182 SER A C 1
ATOM 1492 O O . SER A 1 182 ? 6.640 6.859 -11.183 1.00 78.75 182 SER A O 1
ATOM 1494 N N . PHE A 1 183 ? 5.788 5.132 -10.027 1.00 80.12 183 PHE A N 1
ATOM 1495 C CA . PHE A 1 183 ? 6.966 4.282 -10.015 1.00 80.12 183 PHE A CA 1
ATOM 1496 C C . PHE A 1 183 ? 7.333 3.815 -11.416 1.00 80.12 183 PHE A C 1
ATOM 1498 O O . PHE A 1 183 ? 8.432 4.102 -11.863 1.00 80.12 183 PHE A O 1
ATOM 1505 N N . VAL A 1 184 ? 6.427 3.184 -12.176 1.00 78.12 184 VAL A N 1
ATOM 1506 C CA . VAL A 1 184 ? 6.748 2.755 -13.552 1.00 78.12 184 VAL A CA 1
ATOM 1507 C C . VAL A 1 184 ? 7.070 3.968 -14.408 1.00 78.12 184 VAL A C 1
ATOM 1509 O O . VAL A 1 184 ? 8.034 3.944 -15.163 1.00 78.12 184 VAL A O 1
ATOM 1512 N N . ARG A 1 185 ? 6.330 5.074 -14.275 1.00 79.75 185 ARG A N 1
ATOM 1513 C CA . ARG A 1 185 ? 6.628 6.267 -15.073 1.00 79.75 185 ARG A CA 1
ATOM 1514 C C . ARG A 1 185 ? 7.935 6.930 -14.663 1.00 79.75 185 ARG A C 1
ATOM 1516 O O . ARG A 1 185 ? 8.588 7.444 -15.559 1.00 79.75 185 ARG A O 1
ATOM 1523 N N . SER A 1 186 ? 8.327 6.960 -13.390 1.00 80.00 186 SER A N 1
ATOM 1524 C CA . SER A 1 186 ? 9.607 7.556 -12.988 1.00 80.00 186 SER A CA 1
ATOM 1525 C C . SER A 1 186 ? 10.760 6.608 -13.293 1.00 80.00 186 SER A C 1
ATOM 1527 O O . SER A 1 186 ? 11.713 7.030 -13.935 1.00 80.00 186 SER A O 1
ATOM 1529 N N . PHE A 1 187 ? 10.628 5.328 -12.947 1.00 80.06 187 PHE A N 1
ATOM 1530 C CA . PHE A 1 187 ? 11.637 4.298 -13.133 1.00 80.06 187 PHE A CA 1
ATOM 1531 C C . PHE A 1 187 ? 11.865 3.996 -14.609 1.00 80.06 187 PHE A C 1
ATOM 1533 O O . PHE A 1 187 ? 12.985 4.116 -15.076 1.00 80.06 187 PHE A O 1
ATOM 1540 N N . VAL A 1 188 ? 10.829 3.699 -15.402 1.00 77.62 188 VAL A N 1
ATOM 1541 C CA . VAL A 1 188 ? 11.005 3.465 -16.848 1.00 77.62 188 VAL A CA 1
ATOM 1542 C C . VAL A 1 188 ? 11.526 4.732 -17.518 1.00 77.62 188 VAL A C 1
ATOM 1544 O O . VAL A 1 188 ? 12.452 4.668 -18.319 1.00 77.62 188 VAL A O 1
ATOM 1547 N N . ARG A 1 189 ? 11.007 5.917 -17.170 1.00 78.81 189 ARG A N 1
ATOM 1548 C CA . ARG A 1 189 ? 11.486 7.166 -17.781 1.00 78.81 189 ARG A CA 1
ATOM 1549 C C . ARG A 1 189 ? 12.900 7.531 -17.351 1.00 78.81 189 ARG A C 1
ATOM 1551 O O . ARG A 1 189 ? 13.570 8.167 -18.150 1.00 78.81 189 ARG A O 1
ATOM 1558 N N . SER A 1 190 ? 13.358 7.192 -16.150 1.00 80.50 190 SER A N 1
ATOM 1559 C CA . SER A 1 190 ? 14.725 7.482 -15.707 1.00 80.50 190 SER A CA 1
ATOM 1560 C C . SER A 1 190 ? 15.682 6.401 -16.193 1.00 80.50 190 SER A C 1
ATOM 1562 O O . SER A 1 190 ? 16.660 6.717 -16.862 1.00 80.50 190 SER A O 1
ATOM 1564 N N . PHE A 1 191 ? 15.353 5.134 -15.958 1.00 80.06 191 PHE A N 1
ATOM 1565 C CA . PHE A 1 191 ? 16.166 3.980 -16.293 1.00 80.06 191 PHE A CA 1
ATOM 1566 C C . PHE A 1 191 ? 16.256 3.779 -17.799 1.00 80.06 191 PHE A C 1
ATOM 1568 O O . PHE A 1 191 ? 17.357 3.809 -18.326 1.00 80.06 191 PHE A O 1
ATOM 1575 N N . VAL A 1 192 ? 15.140 3.672 -18.533 1.00 78.12 192 VAL A N 1
ATOM 1576 C CA . VAL A 1 192 ? 15.198 3.488 -19.997 1.00 78.12 192 VAL A CA 1
ATOM 1577 C C . VAL A 1 192 ? 15.832 4.706 -20.649 1.00 78.12 192 VAL A C 1
ATOM 1579 O O . VAL A 1 192 ? 16.689 4.559 -21.510 1.00 78.12 192 VAL A O 1
ATOM 1582 N N . ARG A 1 193 ? 15.494 5.928 -20.221 1.00 79.81 193 ARG A N 1
ATOM 1583 C CA . ARG A 1 193 ? 16.105 7.129 -20.809 1.00 79.81 193 ARG A CA 1
ATOM 1584 C C . ARG A 1 193 ? 17.589 7.234 -20.483 1.00 79.81 193 ARG A C 1
ATOM 1586 O O . ARG A 1 193 ? 18.317 7.702 -21.343 1.00 79.81 193 ARG A O 1
ATOM 1593 N N . SER A 1 194 ? 18.038 6.837 -19.295 1.00 81.19 194 SER A N 1
ATOM 1594 C CA . SER A 1 194 ? 19.456 6.854 -18.915 1.00 81.19 194 SER A CA 1
ATOM 1595 C C . SER A 1 194 ? 20.220 5.727 -19.601 1.00 81.19 194 SER A C 1
ATOM 1597 O O . SER A 1 194 ? 21.197 5.991 -20.293 1.00 81.19 194 SER A O 1
ATOM 1599 N N . PHE A 1 195 ? 19.723 4.496 -19.500 1.00 81.25 195 PHE A N 1
ATOM 1600 C CA . PHE A 1 195 ? 20.329 3.297 -20.058 1.00 81.25 195 PHE A CA 1
ATOM 1601 C C . PHE A 1 195 ? 20.338 3.318 -21.583 1.00 81.25 195 PHE A C 1
ATOM 1603 O O . PHE A 1 195 ? 21.399 3.200 -22.174 1.00 81.25 195 PHE A O 1
ATOM 1610 N N . VAL A 1 196 ? 19.204 3.552 -22.254 1.00 79.12 196 VAL A N 1
ATOM 1611 C CA . VAL A 1 196 ? 19.175 3.639 -23.725 1.00 79.12 196 VAL A CA 1
ATOM 1612 C C . VAL A 1 196 ? 20.037 4.807 -24.187 1.00 79.12 196 VAL A C 1
ATOM 1614 O O . VAL A 1 196 ? 20.825 4.651 -25.112 1.00 79.12 196 VAL A O 1
ATOM 1617 N N . ARG A 1 197 ? 19.972 5.972 -23.528 1.00 79.88 197 ARG A N 1
ATOM 1618 C CA . ARG A 1 197 ? 20.820 7.104 -23.920 1.00 79.88 197 ARG A CA 1
ATOM 1619 C C . ARG A 1 197 ? 22.297 6.836 -23.668 1.00 79.88 197 ARG A C 1
ATOM 1621 O O . ARG A 1 197 ? 23.085 7.298 -24.478 1.00 79.88 197 ARG A O 1
ATOM 1628 N N . SER A 1 198 ? 22.701 6.157 -22.598 1.00 81.81 198 SER A N 1
ATOM 1629 C CA . SER A 1 198 ? 24.116 5.887 -22.325 1.00 81.81 198 SER A CA 1
ATOM 1630 C C . SER A 1 198 ? 24.624 4.737 -23.188 1.00 81.81 198 SER A C 1
ATOM 1632 O O . SER A 1 198 ? 25.632 4.895 -23.871 1.00 81.81 198 SER A O 1
ATOM 1634 N N . PHE A 1 199 ? 23.883 3.634 -23.246 1.00 81.50 199 PHE A N 1
ATOM 1635 C CA . PHE A 1 199 ? 24.233 2.430 -23.978 1.00 81.50 199 PHE A CA 1
ATOM 1636 C C . PHE A 1 199 ? 24.183 2.660 -25.482 1.00 81.50 199 PHE A C 1
ATOM 1638 O O . PHE A 1 199 ? 25.199 2.474 -26.136 1.00 81.50 199 PHE A O 1
ATOM 1645 N N . VAL A 1 200 ? 23.073 3.154 -26.047 1.00 79.00 200 VAL A N 1
ATOM 1646 C CA . VAL A 1 200 ? 22.994 3.419 -27.496 1.00 79.00 200 VAL A CA 1
ATOM 1647 C C . VAL A 1 200 ? 24.002 4.489 -27.883 1.00 79.00 200 VAL A C 1
ATOM 1649 O O . VAL A 1 200 ? 24.705 4.327 -28.873 1.00 79.00 200 VAL A O 1
ATOM 1652 N N . ARG A 1 201 ? 24.160 5.563 -27.098 1.00 79.88 201 ARG A N 1
ATOM 1653 C CA . ARG A 1 201 ? 25.156 6.591 -27.429 1.00 79.88 201 ARG A CA 1
ATOM 1654 C C . ARG A 1 201 ? 26.576 6.059 -27.338 1.00 79.88 201 ARG A C 1
ATOM 1656 O O . ARG A 1 201 ? 27.365 6.419 -28.197 1.00 79.88 201 ARG A O 1
ATOM 1663 N N . SER A 1 202 ? 26.913 5.248 -26.339 1.00 81.94 202 SER A N 1
ATOM 1664 C CA . SER A 1 202 ? 28.253 4.672 -26.189 1.00 81.94 202 SER A CA 1
ATOM 1665 C C . SER A 1 202 ? 28.519 3.620 -27.260 1.00 81.94 202 SER A C 1
ATOM 1667 O O . SER A 1 202 ? 29.495 3.726 -27.996 1.00 81.94 202 SER A O 1
ATOM 1669 N N . PHE A 1 203 ? 27.602 2.669 -27.426 1.00 81.12 203 PHE A N 1
ATOM 1670 C CA . PHE A 1 203 ? 27.702 1.577 -28.382 1.00 81.12 203 PHE A CA 1
ATOM 1671 C C . PHE A 1 203 ? 27.683 2.083 -29.821 1.00 81.12 203 PHE A C 1
ATOM 1673 O O . PHE A 1 203 ? 28.625 1.821 -30.552 1.00 81.12 203 PHE A O 1
ATOM 1680 N N . VAL A 1 204 ? 26.693 2.883 -30.233 1.00 79.19 204 VAL A N 1
ATOM 1681 C CA . VAL A 1 204 ? 26.637 3.431 -31.600 1.00 79.19 204 VAL A CA 1
ATOM 1682 C C . VAL A 1 204 ? 27.835 4.339 -31.850 1.00 79.19 204 VAL A C 1
ATOM 1684 O O . VAL A 1 204 ? 28.489 4.209 -32.879 1.00 79.19 204 VAL A O 1
ATOM 1687 N N . ARG A 1 205 ? 28.199 5.227 -30.913 1.00 79.50 205 ARG A N 1
ATOM 1688 C CA . ARG A 1 205 ? 29.367 6.100 -31.112 1.00 79.50 205 ARG A CA 1
ATOM 1689 C C . ARG A 1 205 ? 30.671 5.315 -31.150 1.00 79.50 205 ARG A C 1
ATOM 1691 O O . ARG A 1 205 ? 31.548 5.722 -31.894 1.00 79.50 205 ARG A O 1
ATOM 1698 N N . SER A 1 206 ? 30.833 4.251 -30.373 1.00 81.06 206 SER A N 1
ATOM 1699 C CA . SER A 1 206 ? 32.045 3.425 -30.378 1.00 81.06 206 SER A CA 1
ATOM 1700 C C . SER A 1 206 ? 32.088 2.538 -31.619 1.00 81.06 206 SER A C 1
ATOM 1702 O O . SER A 1 206 ? 33.018 2.626 -32.416 1.00 81.06 206 SER A O 1
ATOM 1704 N N . PHE A 1 207 ? 31.033 1.757 -31.837 1.00 80.25 207 PHE A N 1
ATOM 1705 C CA . PHE A 1 207 ? 30.927 0.787 -32.912 1.00 80.25 207 PHE A CA 1
ATOM 1706 C C . PHE A 1 207 ? 30.875 1.457 -34.280 1.00 80.25 207 PHE A C 1
ATOM 1708 O O . PHE A 1 207 ? 31.725 1.166 -35.108 1.00 80.25 207 PHE A O 1
ATOM 1715 N N . VAL A 1 208 ? 29.967 2.412 -34.523 1.00 78.88 208 VAL A N 1
ATOM 1716 C CA . VAL A 1 208 ? 29.890 3.095 -35.828 1.00 78.88 208 VAL A CA 1
ATOM 1717 C C . VAL A 1 208 ? 31.172 3.869 -36.086 1.00 78.88 208 VAL A C 1
ATOM 1719 O O . VAL A 1 208 ? 31.719 3.790 -37.178 1.00 78.88 208 VAL A O 1
ATOM 1722 N N . ARG A 1 209 ? 31.722 4.576 -35.092 1.00 79.31 209 ARG A N 1
ATOM 1723 C CA . ARG A 1 209 ? 32.968 5.323 -35.304 1.00 79.31 209 ARG A CA 1
ATOM 1724 C C . ARG A 1 209 ? 34.152 4.401 -35.544 1.00 79.31 209 ARG A C 1
ATOM 1726 O O . ARG A 1 209 ? 34.980 4.756 -36.368 1.00 79.31 209 ARG A O 1
ATOM 1733 N N . SER A 1 210 ? 34.252 3.265 -34.859 1.00 80.81 210 SER A N 1
ATOM 1734 C CA . SER A 1 210 ? 35.337 2.299 -35.055 1.00 80.81 210 SER A CA 1
ATOM 1735 C C . SER A 1 210 ? 35.176 1.554 -36.378 1.00 80.81 210 SER A C 1
ATOM 1737 O O . SER A 1 210 ? 36.083 1.570 -37.205 1.00 80.81 210 SER A O 1
ATOM 1739 N N . PHE A 1 211 ? 33.994 0.996 -36.630 1.00 80.75 211 PHE A N 1
ATOM 1740 C CA . PHE A 1 211 ? 33.674 0.225 -37.822 1.00 80.75 211 PHE A CA 1
ATOM 1741 C C . PHE A 1 211 ? 33.705 1.085 -39.082 1.00 80.75 211 PHE A C 1
ATOM 1743 O O . PHE A 1 211 ? 34.446 0.762 -39.998 1.00 80.75 211 PHE A O 1
ATOM 1750 N N . VAL A 1 212 ? 32.995 2.218 -39.130 1.00 79.50 212 VAL A N 1
ATOM 1751 C CA . VAL A 1 212 ? 33.009 3.106 -40.306 1.00 79.50 212 VAL A CA 1
ATOM 1752 C C . VAL A 1 212 ? 34.409 3.666 -40.520 1.00 79.50 212 VAL A C 1
ATOM 1754 O O . VAL A 1 212 ? 34.897 3.647 -41.643 1.00 79.50 212 VAL A O 1
ATOM 1757 N N . ARG A 1 213 ? 35.116 4.105 -39.468 1.00 79.69 213 ARG A N 1
ATOM 1758 C CA . ARG A 1 213 ? 36.494 4.593 -39.637 1.00 79.69 213 ARG A CA 1
ATOM 1759 C C . ARG A 1 213 ? 37.429 3.491 -40.118 1.00 79.69 213 ARG A C 1
ATOM 1761 O O . ARG A 1 213 ? 38.267 3.786 -40.954 1.00 79.69 213 ARG A O 1
ATOM 1768 N N . SER A 1 214 ? 37.322 2.271 -39.604 1.00 81.88 214 SER A N 1
ATOM 1769 C CA . SER A 1 214 ? 38.152 1.133 -40.012 1.00 81.88 214 SER A CA 1
ATOM 1770 C C . SER A 1 214 ? 37.829 0.706 -41.441 1.00 81.88 214 SER A C 1
ATOM 1772 O O . SER A 1 214 ? 38.701 0.717 -42.307 1.00 81.88 214 SER A O 1
ATOM 1774 N N . PHE A 1 215 ? 36.558 0.423 -41.708 1.00 80.88 215 PHE A N 1
ATOM 1775 C CA . PHE A 1 215 ? 36.069 -0.085 -42.977 1.00 80.88 215 PHE A CA 1
ATOM 1776 C C . PHE A 1 215 ? 36.220 0.944 -44.091 1.00 80.88 215 PHE A C 1
ATOM 1778 O O . PHE A 1 215 ? 36.866 0.648 -45.087 1.00 80.88 215 PHE A O 1
ATOM 1785 N N . VAL A 1 216 ? 35.728 2.177 -43.920 1.00 79.44 216 VAL A N 1
ATOM 1786 C CA . VAL A 1 216 ? 35.864 3.226 -44.946 1.00 79.44 216 VAL A CA 1
ATOM 1787 C C . VAL A 1 216 ? 37.334 3.547 -45.169 1.00 79.44 216 VAL A C 1
ATOM 1789 O O . VAL A 1 216 ? 37.768 3.621 -46.311 1.00 79.44 216 VAL A O 1
ATOM 1792 N N . ARG A 1 217 ? 38.149 3.679 -44.113 1.00 79.44 217 ARG A N 1
ATOM 1793 C CA . ARG A 1 217 ? 39.579 3.960 -44.302 1.00 79.44 217 ARG A CA 1
ATOM 1794 C C . ARG A 1 217 ? 40.302 2.806 -44.979 1.00 79.44 217 ARG A C 1
ATOM 1796 O O . ARG A 1 217 ? 41.175 3.085 -45.787 1.00 79.44 217 ARG A O 1
ATOM 1803 N N . SER A 1 218 ? 39.981 1.557 -44.659 1.00 81.75 218 SER A N 1
ATOM 1804 C CA . SER A 1 218 ? 40.612 0.383 -45.266 1.00 81.75 218 SER A CA 1
ATOM 1805 C C . SER A 1 218 ? 40.156 0.202 -46.710 1.00 81.75 218 SER A C 1
ATOM 1807 O O . SER A 1 218 ? 40.988 0.185 -47.611 1.00 81.75 218 SER A O 1
ATOM 1809 N N . PHE A 1 219 ? 38.844 0.177 -46.940 1.00 80.56 219 PHE A N 1
ATOM 1810 C CA . PHE A 1 219 ? 38.227 -0.031 -48.243 1.00 80.56 219 PHE A CA 1
ATOM 1811 C C . PHE A 1 219 ? 38.497 1.125 -49.202 1.00 80.56 219 PHE A C 1
ATOM 1813 O O . PHE A 1 219 ? 38.985 0.894 -50.298 1.00 80.56 219 PHE A O 1
ATOM 1820 N N . VAL A 1 220 ? 38.266 2.383 -48.805 1.00 79.56 220 VAL A N 1
ATOM 1821 C CA . VAL A 1 220 ? 38.556 3.531 -49.682 1.00 79.56 220 VAL A CA 1
ATOM 1822 C C . VAL A 1 220 ? 40.050 3.596 -49.964 1.00 79.56 220 VAL A C 1
ATOM 1824 O O . VAL A 1 220 ? 40.442 3.775 -51.111 1.00 79.56 220 VAL A O 1
ATOM 1827 N N . ARG A 1 221 ? 40.917 3.388 -48.964 1.00 79.50 221 ARG A N 1
ATOM 1828 C CA . ARG A 1 221 ? 42.365 3.396 -49.211 1.00 79.50 221 ARG A CA 1
ATOM 1829 C C . ARG A 1 221 ? 42.794 2.242 -50.112 1.00 79.50 221 ARG A C 1
ATOM 1831 O O . ARG A 1 221 ? 43.651 2.480 -50.951 1.00 79.50 221 ARG A O 1
ATOM 1838 N N . SER A 1 222 ? 42.264 1.031 -49.958 1.00 81.81 222 SER A N 1
ATOM 1839 C CA . SER A 1 222 ? 42.653 -0.117 -50.785 1.00 81.81 222 SER A CA 1
ATOM 1840 C C . SER A 1 222 ? 42.071 -0.013 -52.192 1.00 81.81 222 SER A C 1
ATOM 1842 O O . SER A 1 222 ? 42.814 -0.128 -53.165 1.00 81.81 222 SER A O 1
ATOM 1844 N N . PHE A 1 223 ? 40.783 0.300 -52.306 1.00 80.50 223 PHE A N 1
ATOM 1845 C CA . PHE A 1 223 ? 40.066 0.427 -53.564 1.00 80.50 223 PHE A CA 1
ATOM 1846 C C . PHE A 1 223 ? 40.557 1.624 -54.366 1.00 80.50 223 PHE A C 1
ATOM 1848 O O . PHE A 1 223 ? 40.993 1.439 -55.493 1.00 80.50 223 PHE A O 1
ATOM 1855 N N . VAL A 1 224 ? 40.595 2.834 -53.794 1.00 79.81 224 VAL A N 1
ATOM 1856 C CA . VAL A 1 224 ? 41.093 4.021 -54.513 1.00 79.81 224 VAL A CA 1
ATOM 1857 C C . VAL A 1 224 ? 42.555 3.823 -54.885 1.00 79.81 224 VAL A C 1
ATOM 1859 O O . VAL A 1 224 ? 42.927 4.070 -56.025 1.00 79.81 224 VAL A O 1
ATOM 1862 N N . ARG A 1 225 ? 43.402 3.310 -53.981 1.00 79.12 225 ARG A N 1
ATOM 1863 C CA . ARG A 1 225 ? 44.813 3.077 -54.319 1.00 79.12 225 ARG A CA 1
ATOM 1864 C C . ARG A 1 225 ? 44.975 2.018 -55.402 1.00 79.12 225 ARG A C 1
ATOM 1866 O O . ARG A 1 225 ? 45.832 2.206 -56.253 1.00 79.12 225 ARG A O 1
ATOM 1873 N N . SER A 1 226 ? 44.204 0.934 -55.384 1.00 81.19 226 SER A N 1
ATOM 1874 C CA . SER A 1 226 ? 44.294 -0.133 -56.386 1.00 81.19 226 SER A CA 1
ATOM 1875 C C . SER A 1 226 ? 43.700 0.300 -57.725 1.00 81.19 226 SER A C 1
ATOM 1877 O O . SER A 1 226 ? 44.361 0.208 -58.758 1.00 81.19 226 SER A O 1
ATOM 1879 N N . PHE A 1 227 ? 42.490 0.853 -57.710 1.00 80.19 227 PHE A N 1
ATOM 1880 C CA . PHE A 1 227 ? 41.768 1.306 -58.890 1.00 80.19 227 PHE A CA 1
ATOM 1881 C C . PHE A 1 227 ? 42.459 2.497 -59.545 1.00 80.19 227 PHE A C 1
ATOM 1883 O O . PHE A 1 227 ? 42.808 2.415 -60.712 1.00 80.19 227 PHE A O 1
ATOM 1890 N N . VAL A 1 228 ? 42.767 3.571 -58.807 1.00 79.19 228 VAL A N 1
ATOM 1891 C CA . VAL A 1 228 ? 43.469 4.731 -59.382 1.00 79.19 228 VAL A CA 1
ATOM 1892 C C . VAL A 1 228 ? 44.846 4.311 -59.878 1.00 79.19 228 VAL A C 1
ATOM 1894 O O . VAL A 1 228 ? 45.216 4.655 -60.994 1.00 79.19 228 VAL A O 1
ATOM 1897 N N . ARG A 1 229 ? 45.609 3.510 -59.120 1.00 78.38 229 ARG A N 1
ATOM 1898 C CA . ARG A 1 229 ? 46.930 3.066 -59.587 1.00 78.38 229 ARG A CA 1
ATOM 1899 C C . ARG A 1 229 ? 46.838 2.170 -60.817 1.00 78.38 229 ARG A C 1
ATOM 1901 O O . ARG A 1 229 ? 47.682 2.321 -61.688 1.00 78.38 229 ARG A O 1
ATOM 1908 N N . SER A 1 230 ? 45.885 1.247 -60.902 1.00 81.06 230 SER A N 1
ATOM 1909 C CA . SER A 1 230 ? 45.752 0.350 -62.059 1.00 81.06 230 SER A CA 1
ATOM 1910 C C . SER A 1 230 ? 45.166 1.074 -63.267 1.00 81.06 230 SER A C 1
ATOM 1912 O O . SER A 1 230 ? 45.760 1.029 -64.342 1.00 81.06 230 SER A O 1
ATOM 1914 N N . PHE A 1 231 ? 44.073 1.810 -63.082 1.00 80.25 231 PHE A N 1
ATOM 1915 C CA . PHE A 1 231 ? 43.388 2.553 -64.127 1.00 80.25 231 PHE A CA 1
ATOM 1916 C C . PHE A 1 231 ? 44.248 3.691 -64.662 1.00 80.25 231 PHE A C 1
ATOM 1918 O O . PHE A 1 231 ? 44.515 3.716 -65.855 1.00 80.25 231 PHE A O 1
ATOM 1925 N N . VAL A 1 232 ? 44.773 4.582 -63.810 1.00 79.25 232 VAL A N 1
ATOM 1926 C CA . VAL A 1 232 ? 45.631 5.688 -64.275 1.00 79.25 232 VAL A CA 1
ATOM 1927 C C . VAL A 1 232 ? 46.888 5.129 -64.923 1.00 79.25 232 VAL A C 1
ATOM 1929 O O . VAL A 1 232 ? 47.253 5.567 -66.006 1.00 79.25 232 VAL A O 1
ATOM 1932 N N . ARG A 1 233 ? 47.537 4.115 -64.336 1.00 79.12 233 ARG A N 1
ATOM 1933 C CA . ARG A 1 233 ? 48.740 3.537 -64.951 1.00 79.12 233 ARG A CA 1
ATOM 1934 C C . ARG A 1 233 ? 48.433 2.850 -66.276 1.00 79.12 233 ARG A C 1
ATOM 1936 O O . ARG A 1 233 ? 49.243 2.978 -67.183 1.00 79.12 233 ARG A O 1
ATOM 1943 N N . SER A 1 234 ? 47.315 2.141 -66.409 1.00 81.00 234 SER A N 1
ATOM 1944 C CA . SER A 1 234 ? 46.934 1.462 -67.653 1.00 81.00 234 SER A CA 1
ATOM 1945 C C . SER A 1 234 ? 46.471 2.454 -68.719 1.00 81.00 234 SER A C 1
ATOM 1947 O O . SER A 1 234 ? 46.969 2.438 -69.843 1.00 81.00 234 SER A O 1
ATOM 1949 N N . PHE A 1 235 ? 45.583 3.378 -68.357 1.00 80.44 235 PHE A N 1
ATOM 1950 C CA . PHE A 1 235 ? 45.033 4.391 -69.245 1.00 80.44 235 PHE A CA 1
ATOM 1951 C C . PHE A 1 235 ? 46.101 5.386 -69.687 1.00 80.44 235 PHE A C 1
ATOM 1953 O O . PHE A 1 235 ? 46.324 5.532 -70.879 1.00 80.44 235 PHE A O 1
ATOM 1960 N N . VAL A 1 236 ? 46.850 6.001 -68.763 1.00 79.25 236 VAL A N 1
ATOM 1961 C CA . VAL A 1 236 ? 47.931 6.930 -69.129 1.00 79.25 236 VAL A CA 1
ATOM 1962 C C . VAL A 1 236 ? 48.988 6.200 -69.946 1.00 79.25 236 VAL A C 1
ATOM 1964 O O . VAL A 1 236 ? 49.408 6.705 -70.980 1.00 79.25 236 VAL A O 1
ATOM 1967 N N . ARG A 1 237 ? 49.396 4.982 -69.564 1.00 79.19 237 ARG A N 1
ATOM 1968 C CA . ARG A 1 237 ? 50.404 4.248 -70.341 1.00 79.19 237 ARG A CA 1
ATOM 1969 C C . ARG A 1 237 ? 49.900 3.858 -71.724 1.00 79.19 237 ARG A C 1
ATOM 1971 O O . ARG A 1 237 ? 50.686 3.945 -72.657 1.00 79.19 237 ARG A O 1
ATOM 1978 N N . SER A 1 238 ? 48.654 3.418 -71.876 1.00 81.38 238 SER A N 1
ATOM 1979 C CA . SER A 1 238 ? 48.100 3.029 -73.180 1.00 81.38 238 SER A CA 1
ATOM 1980 C C . SER A 1 238 ? 47.806 4.247 -74.049 1.00 81.38 238 SER A C 1
ATOM 1982 O O . SER A 1 238 ? 48.258 4.289 -75.190 1.00 81.38 238 SER A O 1
ATOM 1984 N N . PHE A 1 239 ? 47.148 5.265 -73.499 1.00 79.88 239 PHE A N 1
ATOM 1985 C CA . PHE A 1 239 ? 46.800 6.494 -74.193 1.00 79.88 239 PHE A CA 1
ATOM 1986 C C . PHE A 1 239 ? 48.042 7.291 -74.571 1.00 79.88 239 PHE A C 1
ATOM 1988 O O . PHE A 1 239 ? 48.232 7.557 -75.749 1.00 79.88 239 PHE A O 1
ATOM 1995 N N . VAL A 1 240 ? 48.945 7.597 -73.631 1.00 78.94 240 VAL A N 1
ATOM 1996 C CA . VAL A 1 240 ? 50.182 8.334 -73.946 1.00 78.94 240 VAL A CA 1
ATOM 1997 C C . VAL A 1 240 ? 51.025 7.534 -74.928 1.00 78.94 240 VAL A C 1
ATOM 1999 O O . VAL A 1 240 ? 51.485 8.087 -75.919 1.00 78.94 240 VAL A O 1
ATOM 2002 N N . ARG A 1 241 ? 51.194 6.219 -74.735 1.00 78.38 241 ARG A N 1
ATOM 2003 C CA . ARG A 1 241 ? 51.983 5.414 -75.678 1.00 78.38 241 ARG A CA 1
ATOM 2004 C C . ARG A 1 241 ? 51.338 5.348 -77.056 1.00 78.38 241 ARG A C 1
ATOM 2006 O O . ARG A 1 241 ? 52.075 5.409 -78.031 1.00 78.38 241 ARG A O 1
ATOM 2013 N N . SER A 1 242 ? 50.019 5.211 -77.157 1.00 80.62 242 SER A N 1
ATOM 2014 C CA . SER A 1 242 ? 49.309 5.145 -78.438 1.00 80.62 242 SER A CA 1
ATOM 2015 C C . SER A 1 242 ? 49.287 6.506 -79.124 1.00 80.62 242 SER A C 1
ATOM 2017 O O . SER A 1 242 ? 49.728 6.620 -80.263 1.00 80.62 242 SER A O 1
ATOM 2019 N N . PHE A 1 243 ? 48.873 7.552 -78.411 1.00 79.56 243 PHE A N 1
ATOM 2020 C CA . PHE A 1 243 ? 48.779 8.915 -78.910 1.00 79.56 243 PHE A CA 1
ATOM 2021 C C . PHE A 1 243 ? 50.148 9.478 -79.275 1.00 79.56 243 PHE A C 1
ATOM 2023 O O . PHE A 1 243 ? 50.331 9.888 -80.411 1.00 79.56 243 PHE A O 1
ATOM 2030 N N . VAL A 1 244 ? 51.145 9.426 -78.382 1.00 78.25 244 VAL A N 1
ATOM 2031 C CA . VAL A 1 244 ? 52.499 9.915 -78.693 1.00 78.25 244 VAL A CA 1
ATOM 2032 C C . VAL A 1 244 ? 53.092 9.105 -79.837 1.00 78.25 244 VAL A C 1
ATOM 2034 O O . VAL A 1 244 ? 53.617 9.688 -80.778 1.00 78.25 244 VAL A O 1
ATOM 2037 N N . ARG A 1 245 ? 52.971 7.770 -79.838 1.00 78.12 245 ARG A N 1
ATOM 2038 C CA . ARG A 1 245 ? 53.503 6.961 -80.945 1.00 78.12 245 ARG A CA 1
ATOM 2039 C C . ARG A 1 245 ? 52.788 7.253 -82.260 1.00 78.12 245 ARG A C 1
ATOM 2041 O O . ARG A 1 245 ? 53.464 7.315 -83.274 1.00 78.12 245 ARG A O 1
ATOM 2048 N N . SER A 1 246 ? 51.469 7.411 -82.264 1.00 80.06 246 SER A N 1
ATOM 2049 C CA . SER A 1 246 ? 50.669 7.725 -83.453 1.00 80.06 246 SER A CA 1
ATOM 2050 C C . SER A 1 246 ? 50.975 9.129 -83.963 1.00 80.06 246 SER A C 1
ATOM 2052 O O . SER A 1 246 ? 51.392 9.295 -85.106 1.00 80.06 246 SER A O 1
ATOM 2054 N N . PHE A 1 247 ? 50.849 10.126 -83.091 1.00 79.12 247 PHE A N 1
ATOM 2055 C CA . PHE A 1 247 ? 51.023 11.530 -83.410 1.00 79.12 247 PHE A CA 1
ATOM 2056 C C . PHE A 1 247 ? 52.464 11.833 -83.798 1.00 79.12 247 PHE A C 1
ATOM 2058 O O . PHE A 1 247 ? 52.686 12.337 -84.889 1.00 79.12 247 PHE A O 1
ATOM 2065 N N . VAL A 1 248 ? 53.459 11.451 -82.989 1.00 77.75 248 VAL A N 1
ATOM 2066 C CA . VAL A 1 248 ? 54.873 11.675 -83.332 1.00 77.75 248 VAL A CA 1
ATOM 2067 C C . VAL A 1 248 ? 55.221 10.922 -84.607 1.00 77.75 248 VAL A C 1
ATOM 2069 O O . VAL A 1 248 ? 55.816 11.504 -85.505 1.00 77.75 248 VAL A O 1
ATOM 2072 N N . ARG A 1 249 ? 54.815 9.654 -84.764 1.00 77.00 249 ARG A N 1
ATOM 2073 C CA . ARG A 1 249 ? 55.134 8.908 -85.991 1.00 77.00 249 ARG A CA 1
ATOM 2074 C C . ARG A 1 249 ? 54.446 9.495 -87.215 1.00 77.00 249 ARG A C 1
ATOM 2076 O O . ARG A 1 249 ? 55.080 9.527 -88.259 1.00 77.00 249 ARG A O 1
ATOM 2083 N N . SER A 1 250 ? 53.196 9.935 -87.122 1.00 79.31 250 SER A N 1
ATOM 2084 C CA . SER A 1 250 ? 52.459 10.516 -88.247 1.00 79.31 250 SER A CA 1
ATOM 2085 C C . SER A 1 250 ? 52.965 11.917 -88.574 1.00 79.31 250 SER A C 1
ATOM 2087 O O . SER A 1 250 ? 53.350 12.183 -89.709 1.00 79.31 250 SER A O 1
ATOM 2089 N N . PHE A 1 251 ? 53.063 12.784 -87.568 1.00 78.44 251 PHE A N 1
ATOM 2090 C CA . PHE A 1 251 ? 53.510 14.162 -87.707 1.00 78.44 251 PHE A CA 1
ATOM 2091 C C . PHE A 1 251 ? 54.970 14.235 -88.139 1.00 78.44 251 PHE A C 1
ATOM 2093 O O . PHE A 1 251 ? 55.249 14.834 -89.167 1.00 78.44 251 PHE A O 1
ATOM 2100 N N . VAL A 1 252 ? 55.899 13.563 -87.445 1.00 77.31 252 VAL A N 1
ATOM 2101 C CA . VAL A 1 252 ? 57.318 13.563 -87.841 1.00 77.31 252 VAL A CA 1
ATOM 2102 C C . VAL A 1 252 ? 57.469 12.938 -89.219 1.00 77.31 252 VAL A C 1
ATOM 2104 O O . VAL A 1 252 ? 58.138 13.513 -90.068 1.00 77.31 252 VAL A O 1
ATOM 2107 N N . ARG A 1 253 ? 56.816 11.805 -89.512 1.00 76.44 253 ARG A N 1
ATOM 2108 C CA . ARG A 1 253 ? 56.936 11.192 -90.843 1.00 76.44 253 ARG A CA 1
ATOM 2109 C C . ARG A 1 253 ? 56.342 12.073 -91.934 1.00 76.44 253 ARG A C 1
ATOM 2111 O O . ARG A 1 253 ? 56.945 12.145 -92.993 1.00 76.44 253 ARG A O 1
ATOM 2118 N N . SER A 1 254 ? 55.199 12.715 -91.716 1.00 78.56 254 SER A N 1
ATOM 2119 C CA . SER A 1 254 ? 54.559 13.585 -92.707 1.00 78.56 254 SER A CA 1
ATOM 2120 C C . SER A 1 254 ? 55.338 14.885 -92.884 1.00 78.56 254 SER A C 1
ATOM 2122 O O . SER A 1 254 ? 55.730 15.219 -93.999 1.00 78.56 254 SER A O 1
ATOM 2124 N N . PHE A 1 255 ? 55.650 15.568 -91.784 1.00 78.44 255 PHE A N 1
ATOM 2125 C CA . PHE A 1 255 ? 56.370 16.832 -91.779 1.00 78.44 255 PHE A CA 1
ATOM 2126 C C . PHE A 1 255 ? 57.795 16.666 -92.292 1.00 78.44 255 PHE A C 1
ATOM 2128 O O . PHE A 1 255 ? 58.158 17.336 -93.248 1.00 78.44 255 PHE A O 1
ATOM 2135 N N . VAL A 1 256 ? 58.586 15.727 -91.757 1.00 77.19 256 VAL A N 1
ATOM 2136 C CA . VAL A 1 256 ? 59.958 15.491 -92.239 1.00 77.19 256 VAL A CA 1
ATOM 2137 C C . VAL A 1 256 ? 59.930 15.039 -93.691 1.00 77.19 256 VAL A C 1
ATOM 2139 O O . VAL A 1 256 ? 60.688 15.562 -94.497 1.00 77.19 256 VAL A O 1
ATOM 2142 N N . ARG A 1 257 ? 59.034 14.122 -94.084 1.00 76.31 257 ARG A N 1
ATOM 2143 C CA . ARG A 1 257 ? 58.971 13.687 -95.486 1.00 76.31 257 ARG A CA 1
ATOM 2144 C C . ARG A 1 257 ? 58.546 14.816 -96.414 1.00 76.31 257 ARG A C 1
ATOM 2146 O O . ARG A 1 257 ? 59.116 14.910 -97.490 1.00 76.31 257 ARG A O 1
ATOM 2153 N N . SER A 1 258 ? 57.580 15.648 -96.038 1.00 78.44 258 SER A N 1
ATOM 2154 C CA . SER A 1 258 ? 57.123 16.773 -96.859 1.00 78.44 258 SER A CA 1
ATOM 2155 C C . SER A 1 258 ? 58.174 17.879 -96.916 1.00 78.44 258 SER A C 1
ATOM 2157 O O . SER A 1 258 ? 58.581 18.282 -98.002 1.00 78.44 258 SER A O 1
ATOM 2159 N N . PHE A 1 259 ? 58.692 18.297 -95.762 1.00 78.19 259 PHE A N 1
ATOM 2160 C CA . PHE A 1 259 ? 59.694 19.347 -95.637 1.00 78.19 259 PHE A CA 1
ATOM 2161 C C . PHE A 1 259 ? 61.012 18.945 -96.291 1.00 78.19 259 PHE A C 1
ATOM 2163 O O . PHE A 1 259 ? 61.466 19.646 -97.183 1.00 78.19 259 PHE A O 1
ATOM 2170 N N . VAL A 1 260 ? 61.593 17.788 -95.947 1.00 76.69 260 VAL A N 1
ATOM 2171 C CA . VAL A 1 260 ? 62.846 17.320 -96.564 1.00 76.69 260 VAL A CA 1
ATOM 2172 C C . VAL A 1 260 ? 62.642 17.105 -98.057 1.00 76.69 260 VAL A C 1
ATOM 2174 O O . VAL A 1 260 ? 63.456 17.565 -98.848 1.00 76.69 260 VAL A O 1
ATOM 2177 N N . ARG A 1 261 ? 61.545 16.471 -98.491 1.00 75.25 261 ARG A N 1
ATOM 2178 C CA . ARG A 1 261 ? 61.321 16.257 -99.927 1.00 75.25 261 ARG A CA 1
ATOM 2179 C C . ARG A 1 261 ? 61.109 17.565 -100.674 1.00 75.25 261 ARG A C 1
ATOM 2181 O O . ARG A 1 261 ? 61.625 17.677 -101.775 1.00 75.25 261 ARG A O 1
ATOM 2188 N N . SER A 1 262 ? 60.371 18.524 -100.126 1.00 77.31 262 SER A N 1
ATOM 2189 C CA . SER A 1 262 ? 60.129 19.819 -100.769 1.00 77.31 262 SER A CA 1
ATOM 2190 C C . SER A 1 262 ? 61.388 20.679 -100.760 1.00 77.31 262 SER A C 1
ATOM 2192 O O . SER A 1 262 ? 61.840 21.116 -101.815 1.00 77.31 262 SER A O 1
ATOM 2194 N N . PHE A 1 263 ? 62.016 20.840 -99.596 1.00 77.19 263 PHE A N 1
ATOM 2195 C CA . PHE A 1 263 ? 63.207 21.654 -99.411 1.00 77.19 263 PHE A CA 1
ATOM 2196 C C . PHE A 1 263 ? 64.402 21.084 -100.168 1.00 77.19 263 PHE A C 1
ATOM 2198 O O . PHE A 1 263 ? 64.966 21.789 -100.992 1.00 77.19 263 PHE A O 1
ATOM 2205 N N . VAL A 1 264 ? 64.750 19.802 -99.989 1.00 75.69 264 VAL A N 1
ATOM 2206 C CA . VAL A 1 264 ? 65.877 19.188 -100.713 1.00 75.69 264 VAL A CA 1
ATOM 2207 C C . VAL A 1 264 ? 65.601 19.193 -102.208 1.00 75.69 264 VAL A C 1
ATOM 2209 O O . VAL A 1 264 ? 66.472 19.574 -102.979 1.00 75.69 264 VAL A O 1
ATOM 2212 N N . ARG A 1 265 ? 64.390 18.839 -102.659 1.00 75.19 265 ARG A N 1
ATOM 2213 C CA . ARG A 1 265 ? 64.093 18.850 -104.098 1.00 75.19 265 ARG A CA 1
ATOM 2214 C C . ARG A 1 265 ? 64.124 20.260 -104.672 1.00 75.19 265 ARG A C 1
ATOM 2216 O O . ARG A 1 265 ? 64.628 20.412 -105.775 1.00 75.19 265 ARG A O 1
ATOM 2223 N N . SER A 1 266 ? 63.606 21.265 -103.973 1.00 77.06 266 SER A N 1
ATOM 2224 C CA . SER A 1 266 ? 63.618 22.656 -104.434 1.00 77.06 266 SER A CA 1
ATOM 2225 C C . SER A 1 266 ? 65.030 23.236 -104.407 1.00 77.06 266 SER A C 1
ATOM 2227 O O . SER A 1 266 ? 65.511 23.725 -105.425 1.00 77.06 266 SER A O 1
ATOM 2229 N N . PHE A 1 267 ? 65.736 23.090 -103.286 1.00 76.62 267 PHE A N 1
ATOM 2230 C CA . PHE A 1 267 ? 67.090 23.587 -103.091 1.00 76.62 267 PHE A CA 1
ATOM 2231 C C . PHE A 1 267 ? 68.079 22.902 -104.029 1.00 76.62 267 PHE A C 1
ATOM 2233 O O . PHE A 1 267 ? 68.737 23.589 -104.797 1.00 76.62 267 PHE A O 1
ATOM 2240 N N . VAL A 1 268 ? 68.134 21.565 -104.063 1.00 75.00 268 VAL A N 1
ATOM 2241 C CA . VAL A 1 268 ? 69.033 20.831 -104.969 1.00 75.00 268 VAL A CA 1
ATOM 2242 C C . VAL A 1 268 ? 68.683 21.143 -106.416 1.00 75.00 268 VAL A C 1
ATOM 2244 O O . VAL A 1 268 ? 69.573 21.438 -107.202 1.00 75.00 268 VAL A O 1
ATOM 2247 N N . ARG A 1 269 ? 67.399 21.150 -106.799 1.00 74.38 269 ARG A N 1
ATOM 2248 C CA . ARG A 1 269 ? 67.030 21.453 -108.187 1.00 74.38 269 ARG A CA 1
ATOM 2249 C C . ARG A 1 269 ? 67.359 22.890 -108.566 1.00 74.38 269 ARG A C 1
ATOM 2251 O O . ARG A 1 269 ? 67.820 23.092 -109.680 1.00 74.38 269 ARG A O 1
ATOM 2258 N N . SER A 1 270 ? 67.129 23.867 -107.695 1.00 75.94 270 SER A N 1
ATOM 2259 C CA . SER A 1 270 ? 67.436 25.275 -107.963 1.00 75.94 270 SER A CA 1
ATOM 2260 C C . SER A 1 270 ? 68.943 25.517 -107.974 1.00 75.94 270 SER A C 1
ATOM 2262 O O . SER A 1 270 ? 69.474 26.034 -108.953 1.00 75.94 270 SER A O 1
ATOM 2264 N N . PHE A 1 271 ? 69.648 25.053 -106.944 1.00 76.25 271 PHE A N 1
ATOM 2265 C CA . PHE A 1 271 ? 71.086 25.218 -106.791 1.00 76.25 271 PHE A CA 1
ATOM 2266 C C . PHE A 1 271 ? 71.855 24.476 -107.879 1.00 76.25 271 PHE A C 1
ATOM 2268 O O . PHE A 1 271 ? 72.622 25.105 -108.594 1.00 76.25 271 PHE A O 1
ATOM 2275 N N . VAL A 1 272 ? 71.604 23.178 -108.096 1.00 74.69 272 VAL A N 1
ATOM 2276 C CA . VAL A 1 272 ? 72.283 22.408 -109.152 1.00 74.69 272 VAL A CA 1
ATOM 2277 C C . VAL A 1 272 ? 71.944 22.983 -110.520 1.00 74.69 272 VAL A C 1
ATOM 2279 O O . VAL A 1 272 ? 72.842 23.191 -111.326 1.00 74.69 272 VAL A O 1
ATOM 2282 N N . ARG A 1 273 ? 70.675 23.310 -110.802 1.00 74.19 273 ARG A N 1
ATOM 2283 C CA . ARG A 1 273 ? 70.317 23.883 -112.107 1.00 74.19 273 ARG A CA 1
ATOM 2284 C C . ARG A 1 273 ? 70.945 25.254 -112.315 1.00 74.19 273 ARG A C 1
ATOM 2286 O O . ARG A 1 273 ? 71.396 25.512 -113.421 1.00 74.19 273 ARG A O 1
ATOM 2293 N N . SER A 1 274 ? 70.973 26.121 -111.307 1.00 76.00 274 SER A N 1
ATOM 2294 C CA . SER A 1 274 ? 71.575 27.453 -111.410 1.00 76.00 274 SER A CA 1
ATOM 2295 C C . SER A 1 274 ? 73.095 27.362 -111.513 1.00 76.00 274 SER A C 1
ATOM 2297 O O . SER A 1 274 ? 73.674 27.888 -112.459 1.00 76.00 274 SER A O 1
ATOM 2299 N N . PHE A 1 275 ? 73.733 26.614 -110.613 1.00 76.19 275 PHE A N 1
ATOM 2300 C CA . PHE A 1 275 ? 75.178 26.442 -110.556 1.00 76.19 275 PHE A CA 1
ATOM 2301 C C . PHE A 1 275 ? 75.713 25.722 -111.790 1.00 76.19 275 PHE A C 1
ATOM 2303 O O . PHE A 1 275 ? 76.566 26.273 -112.472 1.00 76.19 275 PHE A O 1
ATOM 2310 N N . VAL A 1 276 ? 75.175 24.551 -112.154 1.00 74.31 276 VAL A N 1
ATOM 2311 C CA . VAL A 1 276 ? 75.619 23.813 -113.349 1.00 74.31 276 VAL A CA 1
ATOM 2312 C C . VAL A 1 276 ? 75.360 24.639 -114.601 1.00 74.31 276 VAL A C 1
ATOM 2314 O O . VAL A 1 276 ? 76.240 24.755 -115.444 1.00 74.31 276 VAL A O 1
ATOM 2317 N N . ARG A 1 277 ? 74.189 25.276 -114.734 1.00 74.62 277 ARG A N 1
ATOM 2318 C CA . ARG A 1 277 ? 73.904 26.095 -115.920 1.00 74.62 277 ARG A CA 1
ATOM 2319 C C . ARG A 1 277 ? 74.799 27.326 -115.991 1.00 74.62 277 ARG A C 1
ATOM 2321 O O . ARG A 1 277 ? 75.231 27.655 -117.085 1.00 74.62 277 ARG A O 1
ATOM 2328 N N . SER A 1 278 ? 75.074 27.993 -114.875 1.00 76.19 278 SER A N 1
ATOM 2329 C CA . SER A 1 278 ? 75.985 29.140 -114.802 1.00 76.19 278 SER A CA 1
ATOM 2330 C C . SER A 1 278 ? 77.421 28.719 -115.106 1.00 76.19 278 SER A C 1
ATOM 2332 O O . SER A 1 278 ? 78.035 29.243 -116.033 1.00 76.19 278 SER A O 1
ATOM 2334 N N . PHE A 1 279 ? 77.922 27.714 -114.391 1.00 75.75 279 PHE A N 1
ATOM 2335 C CA . PHE A 1 279 ? 79.288 27.227 -114.493 1.00 75.75 279 PHE A CA 1
ATOM 2336 C C . PHE A 1 279 ? 79.571 26.637 -115.871 1.00 75.75 279 PHE A C 1
ATOM 2338 O O . PHE A 1 279 ? 80.489 27.094 -116.539 1.00 75.75 279 PHE A O 1
ATOM 2345 N N . VAL A 1 280 ? 78.744 25.705 -116.360 1.00 73.88 280 VAL A N 1
ATOM 2346 C CA . VAL A 1 280 ? 78.915 25.109 -117.696 1.00 73.88 280 VAL A CA 1
ATOM 2347 C C . VAL A 1 280 ? 78.789 26.180 -118.770 1.00 73.88 280 VAL A C 1
ATOM 2349 O O . VAL A 1 280 ? 79.625 26.247 -119.664 1.00 73.88 280 VAL A O 1
ATOM 2352 N N . ARG A 1 281 ? 77.792 27.071 -118.691 1.00 73.50 281 ARG A N 1
ATOM 2353 C CA . ARG A 1 281 ? 77.624 28.114 -119.712 1.00 73.50 281 ARG A CA 1
ATOM 2354 C C . ARG A 1 281 ? 78.760 29.127 -119.686 1.00 73.50 281 ARG A C 1
ATOM 2356 O O . ARG A 1 281 ? 79.150 29.572 -120.755 1.00 73.50 281 ARG A O 1
ATOM 2363 N N . SER A 1 282 ? 79.285 29.496 -118.521 1.00 76.00 282 SER A N 1
ATOM 2364 C CA . SER A 1 282 ? 80.416 30.421 -118.408 1.00 76.00 282 SER A CA 1
ATOM 2365 C C . SER A 1 282 ? 81.717 29.755 -118.853 1.00 76.00 282 SER A C 1
ATOM 2367 O O . SER A 1 282 ? 82.389 30.263 -119.748 1.00 76.00 282 SER A O 1
ATOM 2369 N N . PHE A 1 283 ? 82.023 28.572 -118.317 1.00 75.44 283 PHE A N 1
ATOM 2370 C CA . PHE A 1 283 ? 83.244 27.829 -118.605 1.00 75.44 283 PHE A CA 1
ATOM 2371 C C . PHE A 1 283 ? 83.310 27.390 -120.066 1.00 75.44 283 PHE A C 1
ATOM 2373 O O . PHE A 1 283 ? 84.263 27.737 -120.751 1.00 75.44 283 PHE A O 1
ATOM 2380 N N . VAL A 1 284 ? 82.275 26.720 -120.592 1.00 72.94 284 VAL A N 1
ATOM 2381 C CA . VAL A 1 284 ? 82.251 26.277 -121.997 1.00 72.94 284 VAL A CA 1
ATOM 2382 C C . VAL A 1 284 ? 82.292 27.479 -122.931 1.00 72.94 284 VAL A C 1
ATOM 2384 O O . VAL A 1 284 ? 83.060 27.484 -123.886 1.00 72.94 284 VAL A O 1
ATOM 2387 N N . ARG A 1 285 ? 81.520 28.540 -122.662 1.00 73.38 285 ARG A N 1
ATOM 2388 C CA . ARG A 1 285 ? 81.520 29.721 -123.537 1.00 73.38 285 ARG A CA 1
ATOM 2389 C C . ARG A 1 285 ? 82.845 30.471 -123.487 1.00 73.38 285 ARG A C 1
ATOM 2391 O O . ARG A 1 285 ? 83.269 30.950 -124.529 1.00 73.38 285 ARG A O 1
ATOM 2398 N N . SER A 1 286 ? 83.487 30.580 -122.327 1.00 75.62 286 SER A N 1
ATOM 2399 C CA . SER A 1 286 ? 84.812 31.190 -122.178 1.00 75.62 286 SER A CA 1
ATOM 2400 C C . SER A 1 286 ? 85.884 30.347 -122.869 1.00 75.62 286 SER A C 1
ATOM 2402 O O . SER A 1 286 ? 86.583 30.840 -123.753 1.00 75.62 286 SER A O 1
ATOM 2404 N N . PHE A 1 287 ? 85.948 29.059 -122.535 1.00 74.62 287 PHE A N 1
ATOM 2405 C CA . PHE A 1 287 ? 86.950 28.129 -123.034 1.00 74.62 287 PHE A CA 1
ATOM 2406 C C . PHE A 1 287 ? 86.839 27.943 -124.546 1.00 74.62 287 PHE A C 1
ATOM 2408 O O . PHE A 1 287 ? 87.809 28.187 -125.254 1.00 74.62 287 PHE A O 1
ATOM 2415 N N . VAL A 1 288 ? 85.649 27.624 -125.071 1.00 72.44 288 VAL A N 1
ATOM 2416 C CA . VAL A 1 288 ? 85.432 27.457 -126.518 1.00 72.44 288 VAL A CA 1
ATOM 2417 C C . VAL A 1 288 ? 85.711 28.764 -127.251 1.00 72.44 288 VAL A C 1
ATOM 2419 O O . VAL A 1 288 ? 86.411 28.764 -128.258 1.00 72.44 288 VAL A O 1
ATOM 2422 N N . ARG A 1 289 ? 85.221 29.906 -126.752 1.00 72.75 289 ARG A N 1
ATOM 2423 C CA . ARG A 1 289 ? 85.429 31.191 -127.434 1.00 72.75 289 ARG A CA 1
ATOM 2424 C C . ARG A 1 289 ? 86.890 31.629 -127.403 1.00 72.75 289 ARG A C 1
ATOM 2426 O O . ARG A 1 289 ? 87.330 32.215 -128.383 1.00 72.75 289 ARG A O 1
ATOM 2433 N N . SER A 1 290 ? 87.630 31.367 -126.328 1.00 75.00 290 SER A N 1
ATOM 2434 C CA . SER A 1 290 ? 89.058 31.686 -126.235 1.00 75.00 290 SER A CA 1
ATOM 2435 C C . SER A 1 290 ? 89.898 30.729 -127.082 1.00 75.00 290 SER A C 1
ATOM 2437 O O . SER A 1 290 ? 90.655 31.174 -127.945 1.00 75.00 290 SER A O 1
ATOM 2439 N N . PHE A 1 291 ? 89.694 29.420 -126.917 1.00 74.62 291 PHE A N 1
ATOM 2440 C CA . PHE A 1 291 ? 90.440 28.380 -127.617 1.00 74.62 291 PHE A CA 1
ATOM 2441 C C . PHE A 1 291 ? 90.209 28.438 -129.127 1.00 74.62 291 PHE A C 1
ATO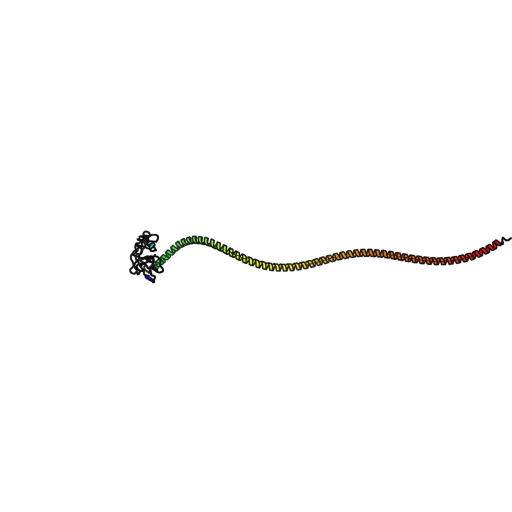M 2443 O O . PHE A 1 291 ? 91.170 28.574 -129.877 1.00 74.62 291 PHE A O 1
ATOM 2450 N N . VAL A 1 292 ? 88.951 28.445 -129.588 1.00 71.94 292 VAL A N 1
ATOM 2451 C CA . VAL A 1 292 ? 88.631 28.513 -131.025 1.00 71.94 292 VAL A CA 1
ATOM 2452 C C . VAL A 1 292 ? 89.133 29.822 -131.621 1.00 71.94 292 VAL A C 1
ATOM 2454 O O . VAL A 1 292 ? 89.754 29.816 -132.679 1.00 71.94 292 VAL A O 1
ATOM 2457 N N . ARG A 1 293 ? 88.929 30.961 -130.946 1.00 72.06 293 ARG A N 1
ATOM 2458 C CA . ARG A 1 293 ? 89.381 32.255 -131.476 1.00 72.06 293 ARG A CA 1
ATOM 2459 C C . ARG A 1 293 ? 90.903 32.348 -131.530 1.00 72.06 293 ARG A C 1
ATOM 2461 O O . ARG A 1 293 ? 91.408 32.913 -132.491 1.00 72.06 293 ARG A O 1
ATOM 2468 N N . SER A 1 294 ? 91.626 31.822 -130.543 1.00 74.19 294 SER A N 1
ATOM 2469 C CA . SER A 1 294 ? 93.092 31.816 -130.544 1.00 74.19 294 SER A CA 1
ATOM 2470 C C . SER A 1 294 ? 93.644 30.840 -131.584 1.00 74.19 294 SER A C 1
ATOM 2472 O O . SER A 1 294 ? 94.441 31.232 -132.436 1.00 74.19 294 SER A O 1
ATOM 2474 N N . PHE A 1 295 ? 93.145 29.601 -131.588 1.00 73.62 295 PHE A N 1
ATOM 2475 C CA . PHE A 1 295 ? 93.584 28.544 -132.492 1.00 73.62 295 PHE A CA 1
ATOM 2476 C C . PHE A 1 295 ? 93.306 28.899 -133.954 1.00 73.62 295 PHE A C 1
ATOM 2478 O O . PHE A 1 295 ? 94.234 28.929 -134.755 1.00 73.62 295 PHE A O 1
ATOM 2485 N N . VAL A 1 296 ? 92.068 29.278 -134.300 1.00 70.69 296 VAL A N 1
ATOM 2486 C CA . VAL A 1 296 ? 91.703 29.667 -135.674 1.00 70.69 296 VAL A CA 1
ATOM 2487 C C . VAL A 1 296 ? 92.484 30.904 -136.106 1.00 70.69 296 VAL A C 1
ATOM 2489 O O . VAL A 1 296 ? 93.026 30.935 -137.205 1.00 70.69 296 VAL A O 1
ATOM 2492 N N . ARG A 1 297 ? 92.599 31.927 -135.250 1.00 71.06 297 ARG A N 1
ATOM 2493 C CA . ARG A 1 297 ? 93.305 33.161 -135.619 1.00 71.06 297 ARG A CA 1
ATOM 2494 C C . ARG A 1 297 ? 94.804 32.936 -135.790 1.00 71.06 297 ARG A C 1
ATOM 2496 O O . ARG A 1 297 ? 95.377 33.552 -136.681 1.00 71.06 297 ARG A O 1
ATOM 2503 N N . SER A 1 298 ? 95.429 32.089 -134.975 1.00 73.25 298 SER A N 1
ATOM 2504 C CA . SER A 1 298 ? 96.847 31.745 -135.110 1.00 73.25 298 SER A CA 1
ATOM 2505 C C . SER A 1 298 ? 97.085 30.863 -136.336 1.00 73.25 298 SER A C 1
ATOM 2507 O O . SER A 1 298 ? 97.877 31.222 -137.206 1.00 73.25 298 SER A O 1
ATOM 2509 N N . PHE A 1 299 ? 96.327 29.770 -136.463 1.00 72.50 299 PHE A N 1
ATOM 2510 C CA . PHE A 1 299 ? 96.473 28.793 -137.537 1.00 72.50 299 PHE A CA 1
ATOM 2511 C C . PHE A 1 299 ? 96.184 29.404 -138.911 1.00 72.50 299 PHE A C 1
ATOM 2513 O O . PHE A 1 299 ? 97.038 29.354 -139.789 1.00 72.50 299 PHE A O 1
ATOM 2520 N N . VAL A 1 300 ? 95.038 30.077 -139.085 1.00 69.31 300 VAL A N 1
ATOM 2521 C CA . VAL A 1 300 ? 94.666 30.705 -140.366 1.00 69.31 300 VAL A CA 1
ATOM 2522 C C . VAL A 1 300 ? 95.637 31.827 -140.721 1.00 69.31 300 VAL A C 1
ATOM 2524 O O . VAL A 1 300 ? 96.092 31.907 -141.858 1.00 69.31 300 VAL A O 1
ATOM 2527 N N . ARG A 1 301 ? 96.012 32.687 -139.764 1.00 69.62 301 ARG A N 1
ATOM 2528 C CA . ARG A 1 301 ? 96.936 33.796 -140.048 1.00 69.62 301 ARG A CA 1
ATOM 2529 C C . ARG A 1 301 ? 98.337 33.296 -140.390 1.00 69.62 301 ARG A C 1
ATOM 2531 O O . ARG A 1 301 ? 98.962 33.885 -141.262 1.00 69.62 301 ARG A O 1
ATOM 2538 N N . SER A 1 302 ? 98.828 32.254 -139.724 1.00 71.69 302 SER A N 1
ATOM 2539 C CA . SER A 1 302 ? 100.117 31.624 -140.024 1.00 71.69 302 SER A CA 1
ATOM 2540 C C . SER A 1 302 ? 100.091 30.949 -141.397 1.00 71.69 302 SER A C 1
ATOM 2542 O O . SER A 1 302 ? 100.878 31.297 -142.280 1.00 71.69 302 SER A O 1
ATOM 2544 N N . PHE A 1 303 ? 99.122 30.055 -141.605 1.00 70.81 303 PHE A N 1
ATOM 2545 C CA . PHE A 1 303 ? 99.019 29.227 -142.798 1.00 70.81 303 PHE A CA 1
ATOM 2546 C C . PHE A 1 303 ? 98.765 30.065 -144.053 1.00 70.81 303 PHE A C 1
ATOM 2548 O O . PHE A 1 303 ? 99.537 29.990 -145.005 1.00 70.81 303 PHE A O 1
ATOM 2555 N N . VAL A 1 304 ? 97.756 30.947 -144.036 1.00 67.88 304 VAL A N 1
ATOM 2556 C CA . VAL A 1 304 ? 97.417 31.800 -145.189 1.00 67.88 304 VAL A CA 1
ATOM 2557 C C . VAL A 1 304 ? 98.554 32.769 -145.497 1.00 67.88 304 VAL A C 1
ATOM 2559 O O . VAL A 1 304 ? 98.922 32.939 -146.655 1.00 67.88 304 VAL A O 1
ATOM 2562 N N . ARG A 1 305 ? 99.162 33.394 -144.480 1.00 68.69 305 ARG A N 1
ATOM 2563 C CA . ARG A 1 305 ? 100.235 34.370 -144.711 1.00 68.69 305 ARG A CA 1
ATOM 2564 C C . ARG A 1 305 ? 101.512 33.712 -145.223 1.00 68.69 305 ARG A C 1
ATOM 2566 O O . ARG A 1 305 ? 102.188 34.327 -146.038 1.00 68.69 305 ARG A O 1
ATOM 2573 N N . SER A 1 306 ? 101.843 32.507 -144.765 1.00 69.94 306 SER A N 1
ATOM 2574 C CA . SER A 1 306 ? 102.982 31.740 -145.278 1.00 69.94 306 SER A CA 1
ATOM 2575 C C . SER A 1 306 ? 102.722 31.263 -146.710 1.00 69.94 306 SER A C 1
ATOM 2577 O O . SER A 1 306 ? 103.484 31.587 -147.623 1.00 69.94 306 SER A O 1
ATOM 2579 N N . PHE A 1 307 ? 101.590 30.587 -146.923 1.00 70.12 307 PHE A N 1
ATOM 2580 C CA . PHE A 1 307 ? 101.239 29.967 -148.196 1.00 70.12 307 PHE A CA 1
ATOM 2581 C C . PHE A 1 307 ? 101.054 31.002 -149.312 1.00 70.12 307 PHE A C 1
ATOM 2583 O O . PHE A 1 307 ? 101.724 30.923 -150.338 1.00 70.12 307 PHE A O 1
ATOM 2590 N N . VAL A 1 308 ? 100.231 32.036 -149.092 1.00 66.62 308 VAL A N 1
ATOM 2591 C CA . VAL A 1 308 ? 99.963 33.077 -150.101 1.00 66.62 308 VAL A CA 1
ATOM 2592 C C . VAL A 1 308 ? 101.227 33.872 -150.412 1.00 66.62 308 VAL A C 1
ATOM 2594 O O . VAL A 1 308 ? 101.517 34.146 -151.573 1.00 66.62 308 VAL A O 1
ATOM 2597 N N . ARG A 1 309 ? 102.022 34.233 -149.398 1.00 67.62 309 ARG A N 1
ATOM 2598 C CA . ARG A 1 309 ? 103.222 35.055 -149.610 1.00 67.62 309 ARG A CA 1
ATOM 2599 C C . ARG A 1 309 ? 104.334 34.284 -150.317 1.00 67.62 309 ARG A C 1
ATOM 2601 O O . ARG A 1 309 ? 105.054 34.894 -151.098 1.00 67.62 309 ARG A O 1
ATOM 2608 N N . SER A 1 310 ? 104.472 32.985 -150.060 1.00 68.31 310 SER A N 1
ATOM 2609 C CA . SER A 1 310 ? 105.394 32.108 -150.788 1.00 68.31 310 SER A CA 1
ATOM 2610 C C . SER A 1 310 ? 104.926 31.901 -152.232 1.00 68.31 310 SER A C 1
ATOM 2612 O O . SER A 1 310 ? 105.648 32.227 -153.178 1.00 68.31 310 SER A O 1
ATOM 2614 N N . PHE A 1 311 ? 103.677 31.460 -152.400 1.00 68.31 311 PHE A N 1
ATOM 2615 C CA . PHE A 1 311 ? 103.122 31.075 -153.693 1.00 68.31 311 PHE A CA 1
ATOM 2616 C C . PHE A 1 311 ? 103.009 32.263 -154.654 1.00 68.31 311 PHE A C 1
ATOM 2618 O O . PHE A 1 311 ? 103.554 32.216 -155.753 1.00 68.31 311 PHE A O 1
ATOM 2625 N N . VAL A 1 312 ? 102.397 33.375 -154.225 1.00 65.62 312 VAL A N 1
ATOM 2626 C CA . VAL A 1 312 ? 102.206 34.566 -155.075 1.00 65.62 312 VAL A CA 1
ATOM 2627 C C . VAL A 1 312 ? 103.544 35.202 -155.434 1.00 65.62 312 VAL A C 1
ATOM 2629 O O . VAL A 1 312 ? 103.753 35.600 -156.576 1.00 65.62 312 VAL A O 1
ATOM 2632 N N . ARG A 1 313 ? 104.488 35.282 -154.489 1.00 66.00 313 ARG A N 1
ATOM 2633 C CA . ARG A 1 313 ? 105.784 35.926 -154.746 1.00 66.00 313 ARG A CA 1
ATOM 2634 C C . ARG A 1 313 ? 106.664 35.093 -155.675 1.00 66.00 313 ARG A C 1
ATOM 2636 O O . ARG A 1 313 ? 107.388 35.682 -156.469 1.00 66.00 313 ARG A O 1
ATOM 2643 N N . SER A 1 314 ? 106.595 33.764 -155.595 1.00 66.94 314 SER A N 1
ATOM 2644 C CA . SER A 1 314 ? 107.265 32.861 -156.538 1.00 66.94 314 SER A CA 1
ATOM 2645 C C . SER A 1 314 ? 106.613 32.937 -157.923 1.00 66.94 314 SER A C 1
ATOM 2647 O O . SER A 1 314 ? 107.281 33.248 -158.913 1.00 66.94 314 SER A O 1
ATOM 2649 N N . PHE A 1 315 ? 105.290 32.763 -157.978 1.00 66.50 315 PHE A N 1
ATOM 2650 C CA . PHE A 1 315 ? 104.534 32.686 -159.224 1.00 66.50 315 PHE A CA 1
ATOM 2651 C C . PHE A 1 315 ? 104.580 33.998 -160.016 1.00 66.50 315 PHE A C 1
ATOM 2653 O O . PHE A 1 315 ? 104.984 34.002 -161.175 1.00 66.50 315 PHE A O 1
ATOM 2660 N N . VAL A 1 316 ? 104.267 35.137 -159.383 1.00 64.25 316 VAL A N 1
ATOM 2661 C CA . VAL A 1 316 ? 104.246 36.452 -160.051 1.00 64.25 316 VAL A CA 1
ATOM 2662 C C . VAL A 1 316 ? 105.643 36.854 -160.519 1.00 64.25 316 VAL A C 1
ATOM 2664 O O . VAL A 1 316 ? 105.803 37.371 -161.622 1.00 64.25 316 VAL A O 1
ATOM 2667 N N . ARG A 1 317 ? 106.683 36.597 -159.717 1.00 64.25 317 ARG A N 1
ATOM 2668 C CA . ARG A 1 317 ? 108.054 36.998 -160.065 1.00 64.25 317 ARG A CA 1
ATOM 2669 C C . ARG A 1 317 ? 108.639 36.158 -161.199 1.00 64.25 317 ARG A C 1
ATOM 2671 O O . ARG A 1 317 ? 109.415 36.697 -161.982 1.00 64.25 317 ARG A O 1
ATOM 2678 N N . SER A 1 318 ? 108.270 34.882 -161.294 1.00 64.31 318 SER A N 1
ATOM 2679 C CA . SER A 1 318 ? 108.633 34.011 -162.417 1.00 64.31 318 SER A CA 1
ATOM 2680 C C . SER A 1 318 ? 107.851 34.390 -163.680 1.00 64.31 318 SER A C 1
ATOM 2682 O O . SER A 1 318 ? 108.443 34.725 -164.709 1.00 64.31 318 SER A O 1
ATOM 2684 N N . PHE A 1 319 ? 106.520 34.444 -163.574 1.00 65.00 319 PHE A N 1
ATOM 2685 C CA . PHE A 1 319 ? 105.627 34.613 -164.717 1.00 65.00 319 PHE A CA 1
ATOM 2686 C C . PHE A 1 319 ? 105.750 36.000 -165.359 1.00 65.00 319 PHE A C 1
ATOM 2688 O O . PHE A 1 319 ? 105.993 36.102 -166.559 1.00 65.00 319 PHE A O 1
ATOM 2695 N N . VAL A 1 320 ? 105.685 37.080 -164.569 1.00 62.81 320 VAL A N 1
ATOM 2696 C CA . VAL A 1 320 ? 105.739 38.458 -165.096 1.00 62.81 320 VAL A CA 1
ATOM 2697 C C . VAL A 1 320 ? 107.109 38.767 -165.694 1.00 62.81 320 VAL A C 1
ATOM 2699 O O . VAL A 1 320 ? 107.205 39.404 -166.740 1.00 62.81 320 VAL A O 1
ATOM 2702 N N . ARG A 1 321 ? 108.194 38.295 -165.069 1.00 62.44 321 ARG A N 1
ATOM 2703 C CA . ARG A 1 321 ? 109.556 38.598 -165.534 1.00 62.44 321 ARG A CA 1
ATOM 2704 C C . ARG A 1 321 ? 109.921 37.835 -166.808 1.00 62.44 321 ARG A C 1
ATOM 2706 O O . ARG A 1 321 ? 110.692 38.370 -167.599 1.00 62.44 321 ARG A O 1
ATOM 2713 N N . SER A 1 322 ? 109.367 36.638 -167.003 1.00 62.06 322 SER A N 1
ATOM 2714 C CA . SER A 1 322 ? 109.479 35.864 -168.246 1.00 62.06 322 SER A CA 1
ATOM 2715 C C . SER A 1 322 ? 108.606 36.464 -169.357 1.00 62.06 322 SER A C 1
ATOM 2717 O O . SER A 1 322 ? 109.110 36.824 -170.423 1.00 62.06 322 SER A O 1
ATOM 2719 N N . PHE A 1 323 ? 107.316 36.675 -169.073 1.00 63.41 323 PHE A N 1
ATOM 2720 C CA . PHE A 1 323 ? 106.334 37.108 -170.065 1.00 63.41 323 PHE A CA 1
ATOM 2721 C C . PHE A 1 323 ? 106.595 38.535 -170.572 1.00 63.41 323 PHE A C 1
ATOM 2723 O O . PHE A 1 323 ? 106.660 38.758 -171.778 1.00 63.41 323 PHE A O 1
ATOM 2730 N N . VAL A 1 324 ? 106.846 39.499 -169.675 1.00 61.88 324 VAL A N 1
ATOM 2731 C CA . VAL A 1 324 ? 107.040 40.911 -170.058 1.00 61.88 324 VAL A CA 1
ATOM 2732 C C . VAL A 1 324 ? 108.360 41.127 -170.806 1.00 61.88 324 VAL A C 1
ATOM 2734 O O . VAL A 1 324 ? 108.396 41.894 -171.765 1.00 61.88 324 VAL A O 1
ATOM 2737 N N . ARG A 1 325 ? 109.451 40.432 -170.439 1.00 59.94 325 ARG A N 1
ATOM 2738 C CA . ARG A 1 325 ? 110.730 40.546 -171.175 1.00 59.94 325 ARG A CA 1
ATOM 2739 C C . ARG A 1 325 ? 110.664 39.947 -172.576 1.00 59.94 325 ARG A C 1
ATOM 2741 O O . ARG A 1 325 ? 111.319 40.489 -173.463 1.00 59.94 325 ARG A O 1
ATOM 2748 N N . SER A 1 326 ? 109.922 38.856 -172.757 1.00 58.78 326 SER A N 1
ATOM 2749 C CA . SER A 1 326 ? 109.716 38.236 -174.070 1.00 58.78 326 SER A CA 1
ATOM 2750 C C . SER A 1 326 ? 108.819 39.111 -174.954 1.00 58.78 326 SER A C 1
ATOM 2752 O O . SER A 1 326 ? 109.211 39.494 -176.056 1.00 58.78 326 SER A O 1
ATOM 2754 N N . PHE A 1 327 ? 107.668 39.539 -174.425 1.00 60.97 327 PHE A N 1
ATOM 2755 C CA . PHE A 1 327 ? 106.667 40.283 -175.187 1.00 60.97 327 PHE A CA 1
ATOM 2756 C C . PHE A 1 327 ? 107.145 41.689 -175.597 1.00 60.97 327 PHE A C 1
ATOM 2758 O O . PHE A 1 327 ? 107.042 42.065 -176.763 1.00 60.97 327 PHE A O 1
ATOM 2765 N N . VAL A 1 328 ? 107.762 42.454 -174.683 1.00 60.97 328 VAL A N 1
ATOM 2766 C CA . VAL A 1 328 ? 108.191 43.842 -174.964 1.00 60.97 328 VAL A CA 1
ATOM 2767 C C . VAL A 1 328 ? 109.398 43.906 -175.909 1.00 60.97 328 VAL A C 1
ATOM 2769 O O . VAL A 1 328 ? 109.476 44.817 -176.732 1.00 60.97 328 VAL A O 1
ATOM 2772 N N . ARG A 1 329 ? 110.325 42.932 -175.860 1.00 58.03 329 ARG A N 1
ATOM 2773 C CA . ARG A 1 329 ? 111.446 42.878 -176.823 1.00 58.03 329 ARG A CA 1
ATOM 2774 C C . ARG A 1 329 ? 110.999 42.513 -178.238 1.00 58.03 329 ARG A C 1
ATOM 2776 O O . ARG A 1 329 ? 111.652 42.953 -179.181 1.00 58.03 329 ARG A O 1
ATOM 2783 N N . SER A 1 330 ? 109.922 41.739 -178.384 1.00 57.50 330 SER A N 1
ATOM 2784 C CA . SER A 1 330 ? 109.395 41.343 -179.693 1.00 57.50 330 SER A CA 1
ATOM 2785 C C . SER A 1 330 ? 108.481 42.404 -180.312 1.00 57.50 330 SER A C 1
ATOM 2787 O O . SER A 1 330 ? 108.501 42.566 -181.526 1.00 57.50 330 SER A O 1
ATOM 2789 N N . PHE A 1 331 ? 107.689 43.127 -179.512 1.00 59.69 331 PHE A N 1
ATOM 2790 C CA . PHE A 1 331 ? 106.608 43.965 -180.043 1.00 59.69 331 PHE A CA 1
ATOM 2791 C C . PHE A 1 331 ? 107.061 45.349 -180.545 1.00 59.69 331 PHE A C 1
ATOM 2793 O O . PHE A 1 331 ? 106.583 45.805 -181.574 1.00 59.69 331 PHE A O 1
ATOM 2800 N N . VAL A 1 332 ? 108.009 46.030 -179.887 1.00 56.31 332 VAL A N 1
ATOM 2801 C CA . VAL A 1 332 ? 108.297 47.447 -180.234 1.00 56.31 332 VAL A CA 1
ATOM 2802 C C . VAL A 1 332 ? 109.483 47.627 -181.189 1.00 56.31 332 VAL A C 1
ATOM 2804 O O . VAL A 1 332 ? 109.568 48.642 -181.876 1.00 56.31 332 VAL A O 1
ATOM 2807 N N . ARG A 1 333 ? 110.338 46.609 -181.378 1.00 56.59 333 ARG A N 1
ATOM 2808 C CA . ARG A 1 333 ? 111.300 46.606 -182.503 1.00 56.59 333 ARG A CA 1
ATOM 2809 C C . ARG A 1 333 ? 110.621 46.654 -183.886 1.00 56.59 333 ARG A C 1
ATOM 2811 O O . ARG A 1 333 ? 111.329 46.813 -184.870 1.00 56.59 333 ARG A O 1
ATOM 2818 N N . SER A 1 334 ? 109.290 46.548 -183.973 1.00 56.56 334 SER A N 1
ATOM 2819 C CA . SER A 1 334 ? 108.542 46.551 -185.235 1.00 56.56 334 SER A CA 1
ATOM 2820 C C . SER A 1 334 ? 107.952 47.910 -185.662 1.00 56.56 334 SER A C 1
ATOM 2822 O O . SER A 1 334 ? 107.367 47.954 -186.738 1.00 56.56 334 SER A O 1
ATOM 2824 N N . PHE A 1 335 ? 108.079 49.000 -184.887 1.00 54.34 335 PHE A N 1
ATOM 2825 C CA . PHE A 1 335 ? 107.427 50.290 -185.222 1.00 54.34 335 PHE A CA 1
ATOM 2826 C C . PHE A 1 335 ? 108.362 51.508 -185.342 1.00 54.34 335 PHE A C 1
ATOM 2828 O O . PHE A 1 335 ? 107.887 52.629 -185.488 1.00 54.34 335 PHE A O 1
ATOM 2835 N N . VAL A 1 336 ? 109.685 51.307 -185.341 1.00 57.38 336 VAL A N 1
ATOM 2836 C CA . VAL A 1 336 ? 110.649 52.325 -185.801 1.00 57.38 336 VAL A CA 1
ATOM 2837 C C . VAL A 1 336 ? 111.210 51.889 -187.153 1.00 57.38 336 VAL A C 1
ATOM 2839 O O . VAL A 1 336 ? 112.273 51.270 -187.230 1.00 57.38 336 VAL A O 1
ATOM 2842 N N . ARG A 1 337 ? 110.452 52.194 -188.207 1.00 45.31 337 ARG A N 1
ATOM 2843 C CA . ARG A 1 337 ? 110.942 52.701 -189.491 1.00 45.31 337 ARG A CA 1
ATOM 2844 C C . ARG A 1 337 ? 109.822 53.454 -190.184 1.00 45.31 337 ARG A C 1
ATOM 2846 O O . ARG A 1 337 ? 108.732 52.857 -190.307 1.00 45.31 337 ARG A O 1
#

Secondary structure (DSSP, 8-state):
-B-TTS-B----EES-EE--GGGTS-EE--EE-TT-SS--SSGGGTTPPPB-SS---SSSSS-HHHHH-S-B--SSS-SEETTS---TTSB--STT-SSEEHHHHBSSB--SB-------TT--TTTTHHHHHHHHHHHHHHHIIIIIIIIIHHHIIIIIHHHIIIIIIIIIHHHHHHHHHHHHHHHHHHHHHHHHHHHHHHHHHHHHHHHHHHHHHHHHHHHHHHHHHHHHHHHHHHHHHHHHHHHHHHHHHHHHHHHHHHHHHHHHHHHHHHHHHHHHHHHHHHHHHHHHHHHHHHHHHHHHHHHHHHHHHHHHHHHHHHHHHHHHHHHGGGS--

Organism: Ridgeia piscesae (NCBI:txid27915)

Foldseek 3Di:
DAFPVGDDWFKDFPPWDFDDCVLQRFTATDDTDPVGDLDDFCVVLHRAHKDAPVRAREQDPDRLCVVQPAIDSAYVGGQADQRFDDDPVQAQPVWQRARHNCSHPRGGGHGNDDDDDDDDPPDDPPPCPVVCVVCCVVCCVVCCVPVVVVVVCVCCCVVVCVCCCVCCVVVVVVVCCVCCCVVVVVCCCVVVVVCCCVVVCCCCCVVVVVVCCVCVVVCVCVVCVVCCVVVVCVCCVVVVVVVCCVCCVVVVCVVVCCCCVVVVVVCCVVVVVVVVCVCCVVVVCVCCVVVVVVVCCVVVCVVVVVVCVVVVVVCCVVVVVVVVVVVVVPPPVPPDD

Sequence (337 aa):
MEAHDGETRFAEYVGFSIDDESTNYALRLEAYIDTSTAGDSLSGHKDNAFSTKDVDHDTYPRSCSNLFHGAWWYTDCHSSNLNGRYYQQGESVPYATGLVWNSWTGYYKSLKKVTMKVRPAAFTPGEDILFVRSFVRSFVRSFVRSFVRSFVRSFVRSFVRSFVRSFVRSFVRSFVRSFVRSFVRSFVRSFVRSFVRSFVRSFVRSFVRSFVRSFVRSFVRSFVRSFVRSFVRSFVRSFVRSFVRSFVRSFVRSFVRSFVRSFVRSFVRSFVRSFVRSFVRSFVRSFVRSFVRSFVRSFVRSFVRSFVRSFVRSFVRSFVRSFVRSFVRSFVRSFVR